Protein AF-0000000079262350 (afdb_homodimer)

Secondary structure (DSSP, 8-state):
----------B-----EEEEE-SSEEEEEEE-TT--GGGEEEEE-TTSEEEEEEEEPPPP--TT-EEEE-----EEEEEEEE--TTEEEEEEEEEEETTEEEEEEEEP-------------/----------B-----EEEEE-SSEEEEEEE-TT--GGGEEEEE-TTSEEEEEEEEPPPP--TT-EEEE-----EEEEEEEE--TTEEEEEEEEEEETTEEEEEEEEP-------------

Nearest PDB structures (foldseek):
  5ds2-assembly2_D  TM=9.579E-01  e=5.864E-13  Pisum sativum
  2byu-assembly1_B  TM=9.185E-01  e=1.947E-11  Triticum aestivum
  1gme-assembly1_B  TM=8.478E-01  e=6.170E-12  Triticum aestivum
  2h50-assembly1_P  TM=9.438E-01  e=6.857E-11  Saccharomyces cerevisiae
  1gme-assembly1_A  TM=7.921E-01  e=3.366E-11  Triticum aestivum

Radius of gyration: 25.06 Å; Cα contacts (8 Å, |Δi|>4): 481; chains: 2; bounding box: 38×107×73 Å

Sequence (242 aa):
MSSITAVAIHTFLSTRIDWKETPEAHVLKADLPGLKKEEVKVEVGDYRVLQISGERDVEKEDKNDKWHRVERSSGKFLRRFQLPENAKVDEIKAAMENGVLSVTVSKAEVKKADVKAIEINMSSITAVAIHTFLSTRIDWKETPEAHVLKADLPGLKKEEVKVEVGDYRVLQISGERDVEKEDKNDKWHRVERSSGKFLRRFQLPENAKVDEIKAAMENGVLSVTVSKAEVKKADVKAIEIN

pLDDT: mean 82.64, std 19.81, range [29.22, 98.38]

InterPro domains:
  IPR002068 Alpha crystallin/Hsp20 domain [PF00011] (18-121)
  IPR002068 Alpha crystallin/Hsp20 domain [PS01031] (8-121)
  IPR008978 HSP20-like chaperone [G3DSA:2.60.40.790] (5-121)
  IPR008978 HSP20-like chaperone [SSF49764] (6-120)
  IPR031107 Small heat shock protein [PTHR11527] (9-121)

Solvent-accessible surface area (backbone atoms only — not comparable to full-atom values): 13864 Å² total; per-residue (Å²): 135,83,78,73,71,73,71,72,71,44,56,21,61,84,66,27,40,26,30,38,32,47,91,60,27,39,39,35,41,32,52,39,48,65,46,54,66,89,47,49,46,77,46,72,51,97,80,42,33,39,35,42,34,38,62,41,77,63,82,76,84,47,89,74,45,46,74,80,39,82,51,61,73,31,28,40,45,76,48,76,45,79,53,60,88,50,47,31,84,88,45,65,46,74,47,71,51,36,8,24,38,38,37,37,28,32,43,50,76,73,70,68,71,72,74,71,72,74,72,80,123,135,84,78,73,70,73,69,73,71,45,58,21,60,83,67,26,42,27,31,37,32,46,93,60,26,40,40,34,40,31,52,39,50,66,46,51,66,91,46,49,46,77,47,71,51,96,77,42,33,39,36,43,33,38,61,40,77,62,82,74,84,47,89,72,45,46,74,79,39,83,53,59,72,31,28,41,46,77,47,78,42,79,53,59,86,49,47,31,83,89,46,66,47,74,49,71,52,35,8,24,38,38,38,37,28,32,42,51,76,74,71,68,73,74,74,71,74,72,72,78,124

Foldseek 3Di:
DPPPVPPVQLAQPDFDWDWDDDPWKIKIKTQAAPDDPVFWDWDADPQQKIKIKGFFDDPDDDPPDDDPDDDGGGGMYMDIDRDDPQWDRVDWDWDDDNRMIMIITTGHPPPPPPPPPPPPD/DPPPVPPVQLAQPDFDWDWDDDPWKIKIKTQAAPDDPVFWDWDADPQQKIKIKGFFDDPDDDPPDDDPDDDGGGGMYMDIDRDDPQWDRVDWDWDDDNRMIMIITTGHPPPPPPPPPPPPD

Organism: Prunus dulcis (NCBI:txid3755)

Structure (mmCIF, N/CA/C/O backbone):
data_AF-0000000079262350-model_v1
#
loop_
_entity.id
_entity.type
_entity.pdbx_description
1 polymer 'SHSP domain-containing protein'
#
loop_
_atom_site.group_PDB
_atom_site.id
_atom_site.type_symbol
_atom_site.label_atom_id
_atom_site.label_alt_id
_atom_site.label_comp_id
_atom_site.label_asym_id
_atom_site.label_entity_id
_atom_site.label_seq_id
_atom_site.pdbx_PDB_ins_code
_atom_site.Cartn_x
_atom_site.Cartn_y
_atom_site.Cartn_z
_atom_site.occupancy
_atom_site.B_iso_or_equiv
_atom_site.auth_seq_id
_atom_site.auth_comp_id
_atom_site.auth_asym_id
_atom_site.auth_atom_id
_atom_site.pdbx_PDB_model_num
ATOM 1 N N . MET A 1 1 ? -2.885 -18.625 37.094 1 29.58 1 MET A N 1
ATOM 2 C CA . MET A 1 1 ? -3.693 -17.578 36.5 1 29.58 1 MET A CA 1
ATOM 3 C C . MET A 1 1 ? -3.088 -17.109 35.188 1 29.58 1 MET A C 1
ATOM 5 O O . MET A 1 1 ? -2.076 -16.406 35.156 1 29.58 1 MET A O 1
ATOM 9 N N . SER A 1 2 ? -3.037 -17.859 34.031 1 34.5 2 SER A N 1
ATOM 10 C CA . SER A 1 2 ? -2.326 -17.875 32.781 1 34.5 2 SER A CA 1
ATOM 11 C C . SER A 1 2 ? -2.699 -16.672 31.906 1 34.5 2 SER A C 1
ATOM 13 O O . SER A 1 2 ? -3.873 -16.469 31.594 1 34.5 2 SER A O 1
ATOM 15 N N . SER A 1 3 ? -2.127 -15.398 32.219 1 32.59 3 SER A N 1
ATOM 16 C CA . SER A 1 3 ? -2.322 -14.125 31.547 1 32.59 3 SER A CA 1
ATOM 17 C C . SER A 1 3 ? -2.271 -14.305 30.031 1 32.59 3 SER A C 1
ATOM 19 O O . SER A 1 3 ? -1.233 -14.672 29.484 1 32.59 3 SER A O 1
ATOM 21 N N . ILE A 1 4 ? -3.281 -14.812 29.484 1 35.75 4 ILE A N 1
ATOM 22 C CA . ILE A 1 4 ? -3.57 -14.859 28.062 1 35.75 4 ILE A CA 1
ATOM 23 C C . ILE A 1 4 ? -3.275 -13.5 27.422 1 35.75 4 ILE A C 1
ATOM 25 O O . ILE A 1 4 ? -3.961 -12.516 27.703 1 35.75 4 ILE A O 1
ATOM 29 N N . THR A 1 5 ? -1.993 -13.086 27.484 1 34.03 5 THR A N 1
ATOM 30 C CA . THR A 1 5 ? -1.509 -11.898 26.797 1 34.03 5 THR A CA 1
ATOM 31 C C . THR A 1 5 ? -2.248 -11.695 25.469 1 34.03 5 THR A C 1
ATOM 33 O O . THR A 1 5 ? -2.293 -12.602 24.641 1 34.03 5 THR A O 1
ATOM 36 N N . ALA A 1 6 ? -3.297 -11.062 25.438 1 34.75 6 ALA A N 1
ATOM 37 C CA . ALA A 1 6 ? -4.102 -10.617 24.312 1 34.75 6 ALA A CA 1
ATOM 38 C C . ALA A 1 6 ? -3.215 -10.141 23.172 1 34.75 6 ALA A C 1
ATOM 40 O O . ALA A 1 6 ? -2.557 -9.102 23.281 1 34.75 6 ALA A O 1
ATOM 41 N N . VAL A 1 7 ? -2.389 -10.992 22.672 1 35.25 7 VAL A N 1
ATOM 42 C CA . VAL A 1 7 ? -1.694 -10.578 21.453 1 35.25 7 VAL A CA 1
ATOM 43 C C . VAL A 1 7 ? -2.666 -9.852 20.516 1 35.25 7 VAL A C 1
ATOM 45 O O . VAL A 1 7 ? -3.631 -10.445 20.031 1 35.25 7 VAL A O 1
ATOM 48 N N . ALA A 1 8 ? -3.131 -8.727 20.844 1 36.38 8 ALA A N 1
ATOM 49 C CA . ALA A 1 8 ? -3.902 -7.93 19.906 1 36.38 8 ALA A CA 1
ATOM 50 C C . ALA A 1 8 ? -3.324 -8.047 18.5 1 36.38 8 ALA A C 1
ATOM 52 O O . ALA A 1 8 ? -2.229 -7.547 18.219 1 36.38 8 ALA A O 1
ATOM 53 N N . ILE A 1 9 ? -3.318 -9.219 17.922 1 39.81 9 ILE A N 1
ATOM 54 C CA . ILE A 1 9 ? -3.021 -9.352 16.5 1 39.81 9 ILE A CA 1
ATOM 55 C C . ILE A 1 9 ? -3.676 -8.211 15.719 1 39.81 9 ILE A C 1
ATOM 57 O O . ILE A 1 9 ? -4.902 -8.148 15.609 1 39.81 9 ILE A O 1
ATOM 61 N N . HIS A 1 10 ? -3.342 -6.988 16.016 1 47.28 10 HIS A N 1
ATOM 62 C CA . HIS A 1 10 ? -3.834 -5.973 15.102 1 47.28 10 HIS A CA 1
ATOM 63 C C . HIS A 1 10 ? -3.586 -6.379 13.648 1 47.28 10 HIS A C 1
ATOM 65 O O . HIS A 1 10 ? -2.441 -6.605 13.25 1 47.28 10 HIS A O 1
ATOM 71 N N . THR A 1 11 ? -4.473 -7.199 13.148 1 52.66 11 THR A N 1
ATOM 72 C CA . THR A 1 11 ? -4.516 -7.742 11.797 1 52.66 11 THR A CA 1
ATOM 73 C C . THR A 1 11 ? -4.328 -6.633 10.766 1 52.66 11 THR A C 1
ATOM 75 O O . THR A 1 11 ? -5 -5.605 10.82 1 52.66 11 THR A O 1
ATOM 78 N N . PHE A 1 12 ? -3.111 -6.297 10.484 1 55.47 12 PHE A N 1
ATOM 79 C CA . PHE A 1 12 ? -2.924 -5.539 9.25 1 55.47 12 PHE A CA 1
ATOM 80 C C . PHE A 1 12 ? -4.027 -5.859 8.242 1 55.47 12 PHE A C 1
ATOM 82 O O . PHE A 1 12 ? -4.195 -7.012 7.844 1 55.47 12 PHE A O 1
ATOM 89 N N . LEU A 1 13 ? -5.047 -5.242 8.422 1 59.19 13 LEU A N 1
ATOM 90 C CA . LEU A 1 13 ? -6.047 -5.422 7.379 1 59.19 13 LEU A CA 1
ATOM 91 C C . LEU A 1 13 ? -5.41 -5.961 6.102 1 59.19 13 LEU A C 1
ATOM 93 O O . LEU A 1 13 ? -4.195 -5.855 5.918 1 59.19 13 LEU A O 1
ATOM 97 N N . SER A 1 14 ? -6.312 -6.477 5.102 1 67.12 14 SER A N 1
ATOM 98 C CA . SER A 1 14 ? -6.254 -7.387 3.961 1 67.12 14 SER A CA 1
ATOM 99 C C . SER A 1 14 ? -5.266 -6.891 2.91 1 67.12 14 SER A C 1
ATOM 101 O O . SER A 1 14 ? -5.535 -5.91 2.213 1 67.12 14 SER A O 1
ATOM 103 N N . THR A 1 15 ? -3.928 -7.266 3.201 1 88.38 15 THR A N 1
ATOM 104 C CA . THR A 1 15 ? -3.018 -7.121 2.072 1 88.38 15 THR A CA 1
ATOM 105 C C . THR A 1 15 ? -3.695 -7.547 0.773 1 88.38 15 THR A C 1
ATOM 107 O O . THR A 1 15 ? -4.289 -8.625 0.702 1 88.38 15 THR A O 1
ATOM 110 N N . ARG A 1 16 ? -3.764 -6.652 -0.048 1 91.44 16 ARG A N 1
ATOM 111 C CA . ARG A 1 16 ? -4.387 -6.945 -1.335 1 91.44 16 ARG A CA 1
ATOM 112 C C . ARG A 1 16 ? -3.402 -7.637 -2.273 1 91.44 16 ARG A C 1
ATOM 114 O O . ARG A 1 16 ? -2.283 -7.156 -2.471 1 91.44 16 ARG A O 1
ATOM 121 N N . ILE A 1 17 ? -3.836 -8.742 -2.842 1 95 17 ILE A N 1
ATOM 122 C CA . ILE A 1 17 ? -2.934 -9.531 -3.672 1 95 17 ILE A CA 1
ATOM 123 C C . ILE A 1 17 ? -3.617 -9.875 -4.992 1 95 17 ILE A C 1
ATOM 125 O O . ILE A 1 17 ? -4.777 -10.305 -5.004 1 95 17 ILE A O 1
ATOM 129 N N . ASP A 1 18 ? -2.951 -9.57 -6.043 1 95.12 18 ASP A N 1
ATOM 130 C CA . ASP A 1 18 ? -3.344 -10.102 -7.344 1 95.12 18 ASP A CA 1
ATOM 131 C C . ASP A 1 18 ? -2.607 -11.406 -7.652 1 95.12 18 ASP A C 1
ATOM 133 O O . ASP A 1 18 ? -1.439 -11.562 -7.289 1 95.12 18 ASP A O 1
ATOM 137 N N . TRP A 1 19 ? -3.281 -12.281 -8.32 1 97.06 19 TRP A N 1
ATOM 138 C CA . TRP A 1 19 ? -2.676 -13.523 -8.789 1 97.06 19 TRP A CA 1
ATOM 139 C C . TRP A 1 19 ? -3.055 -13.805 -10.242 1 97.06 19 TRP A C 1
ATOM 141 O O . TRP A 1 19 ? -4.203 -14.156 -10.531 1 97.06 19 TRP A O 1
ATOM 151 N N . LYS A 1 20 ? -2.076 -13.664 -11.039 1 95.81 20 LYS A N 1
ATOM 152 C CA . LYS A 1 20 ? -2.246 -13.906 -12.469 1 95.81 20 LYS A CA 1
ATOM 153 C C . LYS A 1 20 ? -1.448 -15.133 -12.914 1 95.81 20 LYS A C 1
ATOM 155 O O . LYS A 1 20 ? -0.317 -15.336 -12.469 1 95.81 20 LYS A O 1
ATOM 160 N N . GLU A 1 21 ? -2.078 -15.859 -13.797 1 96.12 21 GLU A N 1
ATOM 161 C CA . GLU A 1 21 ? -1.42 -17.016 -14.406 1 96.12 21 GLU A CA 1
ATOM 162 C C . GLU A 1 21 ? -1.147 -16.781 -15.891 1 96.12 21 GLU A C 1
ATOM 164 O O . GLU A 1 21 ? -2.074 -16.531 -16.656 1 96.12 21 GLU A O 1
ATOM 169 N N . THR A 1 22 ? 0.098 -16.766 -16.297 1 94.62 22 THR A N 1
ATOM 170 C CA . THR A 1 22 ? 0.52 -16.688 -17.703 1 94.62 22 THR A CA 1
ATOM 171 C C . THR A 1 22 ? 0.9 -18.062 -18.219 1 94.62 22 THR A C 1
ATOM 173 O O . THR A 1 22 ? 0.942 -19.031 -17.469 1 94.62 22 THR A O 1
ATOM 176 N N . PRO A 1 23 ? 1.122 -18.156 -19.469 1 92.81 23 PRO A N 1
ATOM 177 C CA . PRO A 1 23 ? 1.557 -19.453 -19.984 1 92.81 23 PRO A CA 1
ATOM 178 C C . PRO A 1 23 ? 2.85 -19.938 -19.328 1 92.81 23 PRO A C 1
ATOM 180 O O . PRO A 1 23 ? 3.057 -21.141 -19.203 1 92.81 23 PRO A O 1
ATOM 183 N N . GLU A 1 24 ? 3.633 -19.031 -18.781 1 94.5 24 GLU A N 1
ATOM 184 C CA . GLU A 1 24 ? 4.969 -19.391 -18.328 1 94.5 24 GLU A CA 1
ATOM 185 C C . GLU A 1 24 ? 5.031 -19.438 -16.797 1 94.5 24 GLU A C 1
ATOM 187 O O . GLU A 1 24 ? 5.922 -20.078 -16.234 1 94.5 24 GLU A O 1
ATOM 192 N N . ALA A 1 25 ? 4.07 -18.734 -16.172 1 97.38 25 ALA A N 1
ATOM 193 C CA . ALA A 1 25 ? 4.297 -18.594 -14.742 1 97.38 25 ALA A CA 1
ATOM 194 C C . ALA A 1 25 ? 3.018 -18.172 -14.016 1 97.38 25 ALA A C 1
ATOM 196 O O . ALA A 1 25 ? 2.061 -17.719 -14.648 1 97.38 25 ALA A O 1
ATOM 197 N N . HIS A 1 26 ? 2.982 -18.406 -12.742 1 97.38 26 HIS A N 1
ATOM 198 C CA . HIS A 1 26 ? 2.068 -17.75 -11.812 1 97.38 26 HIS A CA 1
ATOM 199 C C . HIS A 1 26 ? 2.709 -16.516 -11.188 1 97.38 26 HIS A C 1
ATOM 201 O O . HIS A 1 26 ? 3.824 -16.578 -10.672 1 97.38 26 HIS A O 1
ATOM 207 N N . VAL A 1 27 ? 2.018 -15.391 -11.242 1 97.56 27 VAL A N 1
ATOM 208 C CA . VAL A 1 27 ? 2.568 -14.141 -10.727 1 97.56 27 VAL A CA 1
ATOM 209 C C . VAL A 1 27 ? 1.631 -13.555 -9.672 1 97.56 27 VAL A C 1
ATOM 211 O O . VAL A 1 27 ? 0.461 -13.289 -9.953 1 97.56 27 VAL A O 1
ATOM 214 N N . LEU A 1 28 ? 2.131 -13.391 -8.492 1 97.69 28 LEU A N 1
ATOM 215 C CA . LEU A 1 28 ? 1.404 -12.734 -7.41 1 97.69 28 LEU A CA 1
ATOM 216 C C . LEU A 1 28 ? 2.02 -11.375 -7.094 1 97.69 28 LEU A C 1
ATOM 218 O O . LEU A 1 28 ? 3.238 -11.258 -6.941 1 97.69 28 LEU A O 1
ATOM 222 N N . LYS A 1 29 ? 1.2 -10.406 -7.055 1 96.75 29 LYS A N 1
ATOM 223 C CA . LYS A 1 29 ? 1.607 -9.062 -6.652 1 96.75 29 LYS A CA 1
ATOM 224 C C . LYS A 1 29 ? 0.854 -8.617 -5.406 1 96.75 29 LYS A C 1
ATOM 226 O O . LYS A 1 29 ? -0.379 -8.609 -5.387 1 96.75 29 LYS A O 1
ATOM 231 N N . ALA A 1 30 ? 1.558 -8.227 -4.406 1 95.94 30 ALA A N 1
ATOM 232 C CA . ALA A 1 30 ? 0.966 -7.836 -3.127 1 95.94 30 ALA A CA 1
ATOM 233 C C . ALA A 1 30 ? 1.304 -6.391 -2.781 1 95.94 30 ALA A C 1
ATOM 235 O O . ALA A 1 30 ? 2.459 -5.973 -2.891 1 95.94 30 ALA A O 1
ATOM 236 N N . ASP A 1 31 ? 0.326 -5.668 -2.418 1 94.62 31 ASP A N 1
ATOM 237 C CA . ASP A 1 31 ? 0.549 -4.32 -1.897 1 94.62 31 ASP A CA 1
ATOM 238 C C . ASP A 1 31 ? 1.013 -4.363 -0.443 1 94.62 31 ASP A C 1
ATOM 240 O O . ASP A 1 31 ? 0.245 -4.734 0.448 1 94.62 31 ASP A O 1
ATOM 244 N N . LEU A 1 32 ? 2.273 -3.906 -0.236 1 94.56 32 LEU A N 1
ATOM 245 C CA . LEU A 1 32 ? 2.875 -3.906 1.094 1 94.56 32 LEU A CA 1
ATOM 246 C C . LEU A 1 32 ? 3.592 -2.588 1.367 1 94.56 32 LEU A C 1
ATOM 248 O O . LEU A 1 32 ? 4.797 -2.572 1.625 1 94.56 32 LEU A O 1
ATOM 252 N N . PRO A 1 33 ? 2.848 -1.557 1.335 1 94.62 33 PRO A N 1
ATOM 253 C CA . PRO A 1 33 ? 3.506 -0.262 1.529 1 94.62 33 PRO A CA 1
ATOM 254 C C . PRO A 1 33 ? 4.191 -0.147 2.889 1 94.62 33 PRO A C 1
ATOM 256 O O . PRO A 1 33 ? 3.6 -0.492 3.914 1 94.62 33 PRO A O 1
ATOM 259 N N . GLY A 1 34 ? 5.363 0.329 2.896 1 93.94 34 GLY A N 1
ATOM 260 C CA . GLY A 1 34 ? 6.094 0.599 4.125 1 93.94 34 GLY A CA 1
ATOM 261 C C . GLY A 1 34 ? 7.027 -0.527 4.523 1 93.94 34 GLY A C 1
ATOM 262 O O . GLY A 1 34 ? 7.871 -0.358 5.406 1 93.94 34 GLY A O 1
ATOM 263 N N . LEU A 1 35 ? 6.895 -1.635 3.852 1 94.88 35 LEU A N 1
ATOM 264 C CA . LEU A 1 35 ? 7.73 -2.773 4.219 1 94.88 35 LEU A CA 1
ATOM 265 C C . LEU A 1 35 ? 8.945 -2.875 3.303 1 94.88 35 LEU A C 1
ATOM 267 O O . LEU A 1 35 ? 8.852 -2.59 2.107 1 94.88 35 LEU A O 1
ATOM 271 N N . LYS A 1 36 ? 9.969 -3.244 3.928 1 94.25 36 LYS A N 1
ATOM 272 C CA . LYS A 1 36 ? 11.164 -3.596 3.17 1 94.25 36 LYS A CA 1
ATOM 273 C C . LYS A 1 36 ? 11.211 -5.094 2.877 1 94.25 36 LYS A C 1
ATOM 275 O O . LYS A 1 36 ? 10.438 -5.867 3.447 1 94.25 36 LYS A O 1
ATOM 280 N N . LYS A 1 37 ? 12.125 -5.395 2.035 1 94.81 37 LYS A N 1
ATOM 281 C CA . LYS A 1 37 ? 12.266 -6.781 1.594 1 94.81 37 LYS A CA 1
ATOM 282 C C . LYS A 1 37 ? 12.5 -7.715 2.777 1 94.81 37 LYS A C 1
ATOM 284 O O . LYS A 1 37 ? 11.945 -8.812 2.83 1 94.81 37 LYS A O 1
ATOM 289 N N . GLU A 1 38 ? 13.336 -7.273 3.742 1 95.19 38 GLU A N 1
ATOM 290 C CA . GLU A 1 38 ? 13.727 -8.125 4.863 1 95.19 38 GLU A CA 1
ATOM 291 C C . GLU A 1 38 ? 12.578 -8.328 5.836 1 95.19 38 GLU A C 1
ATOM 293 O O . GLU A 1 38 ? 12.633 -9.203 6.703 1 95.1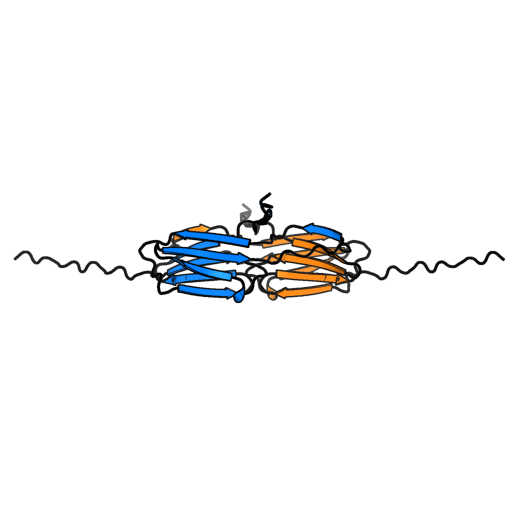9 38 GLU A O 1
ATOM 298 N N . GLU A 1 39 ? 11.547 -7.559 5.68 1 94.94 39 GLU A N 1
ATOM 299 C CA . GLU A 1 39 ? 10.43 -7.613 6.613 1 94.94 39 GLU A CA 1
ATOM 300 C C . GLU A 1 39 ? 9.297 -8.484 6.07 1 94.94 39 GLU A C 1
ATOM 302 O O . GLU A 1 39 ? 8.242 -8.594 6.691 1 94.94 39 GLU A O 1
ATOM 307 N N . VAL A 1 40 ? 9.492 -9.07 4.992 1 95.94 40 VAL A N 1
ATOM 308 C CA . VAL A 1 40 ? 8.492 -9.914 4.352 1 95.94 40 VAL A CA 1
ATOM 309 C C . VAL A 1 40 ? 9.023 -11.336 4.215 1 95.94 40 VAL A C 1
ATOM 311 O O . VAL A 1 40 ? 10.188 -11.539 3.854 1 95.94 40 VAL A O 1
ATOM 314 N N . LYS A 1 41 ? 8.219 -12.258 4.57 1 96.19 41 LYS A N 1
ATOM 315 C CA . LYS A 1 41 ? 8.578 -13.672 4.453 1 96.19 41 LYS A CA 1
ATOM 316 C C . LYS A 1 41 ? 7.711 -14.367 3.406 1 96.19 41 LYS A C 1
ATOM 318 O O . LYS A 1 41 ? 6.484 -14.258 3.434 1 96.19 41 LYS A O 1
ATOM 323 N N . VAL A 1 42 ? 8.367 -15.008 2.488 1 96.88 42 VAL A N 1
ATOM 324 C CA . VAL A 1 42 ? 7.703 -15.812 1.464 1 96.88 42 VAL A CA 1
ATOM 325 C C . VAL A 1 42 ? 8.148 -17.266 1.572 1 96.88 42 VAL A C 1
ATOM 327 O O . VAL A 1 42 ? 9.344 -17.562 1.472 1 96.88 42 VAL A O 1
ATOM 330 N N . GLU A 1 43 ? 7.188 -18.172 1.723 1 95.88 43 GLU A N 1
ATOM 331 C CA . GLU A 1 43 ? 7.523 -19.578 1.891 1 95.88 43 GLU A CA 1
ATOM 332 C C . GLU A 1 43 ? 6.562 -20.469 1.11 1 95.88 43 GLU A C 1
ATOM 334 O O . GLU A 1 43 ? 5.395 -20.125 0.926 1 95.88 43 GLU A O 1
ATOM 339 N N . VAL A 1 44 ? 7.129 -21.5 0.662 1 92.62 44 VAL A N 1
ATOM 340 C CA . VAL A 1 44 ? 6.285 -22.547 0.073 1 92.62 44 VAL A CA 1
ATOM 341 C C . VAL A 1 44 ? 6.441 -23.844 0.857 1 92.62 44 VAL A C 1
ATOM 343 O O . VAL A 1 44 ? 7.559 -24.312 1.078 1 92.62 44 VAL A O 1
ATOM 346 N N . GLY A 1 45 ? 5.332 -24.391 1.342 1 84.44 45 GLY A N 1
ATOM 347 C CA . GLY A 1 45 ? 5.375 -25.641 2.078 1 84.44 45 GLY A CA 1
ATOM 348 C C . GLY A 1 45 ? 5.18 -26.859 1.195 1 84.44 45 GLY A C 1
ATOM 349 O O . GLY A 1 45 ? 5.043 -26.734 -0.023 1 84.44 45 GLY A O 1
ATOM 350 N N . ASP A 1 46 ? 5.242 -28.062 1.815 1 82.19 46 ASP A N 1
ATOM 351 C CA . ASP A 1 46 ? 5.203 -29.359 1.158 1 82.19 46 ASP A CA 1
ATOM 352 C C . ASP A 1 46 ? 3.9 -29.547 0.384 1 82.19 46 ASP A C 1
ATOM 354 O O . ASP A 1 46 ? 3.873 -30.219 -0.646 1 82.19 46 ASP A O 1
ATOM 358 N N . TYR A 1 47 ? 2.898 -28.859 0.625 1 88.5 47 TYR A N 1
ATOM 359 C CA . TYR A 1 47 ? 1.623 -29.062 -0.05 1 88.5 47 TYR A CA 1
ATOM 360 C C . TYR A 1 47 ? 1.314 -27.922 -1.002 1 88.5 47 TYR A C 1
ATOM 362 O O . TYR A 1 47 ? 0.15 -27.562 -1.206 1 88.5 47 TYR A O 1
ATOM 370 N N . ARG A 1 48 ? 2.326 -27.312 -1.616 1 93.5 48 ARG A N 1
ATOM 371 C CA . ARG A 1 48 ? 2.229 -26.281 -2.656 1 93.5 48 ARG A CA 1
ATOM 372 C C . ARG A 1 48 ? 1.428 -25.078 -2.172 1 93.5 48 ARG A C 1
ATOM 374 O O . ARG A 1 48 ? 0.611 -24.531 -2.914 1 93.5 48 ARG A O 1
ATOM 381 N N . VAL A 1 49 ? 1.581 -24.891 -0.877 1 96 49 VAL A N 1
ATOM 382 C CA . VAL A 1 49 ? 0.934 -23.703 -0.339 1 96 49 VAL A CA 1
ATOM 383 C C . VAL A 1 49 ? 1.949 -22.562 -0.235 1 96 49 VAL A C 1
ATOM 385 O O . VAL A 1 49 ? 2.953 -22.688 0.471 1 96 49 VAL A O 1
ATOM 388 N N . LEU A 1 50 ? 1.72 -21.562 -1.011 1 96.44 50 LEU A N 1
ATOM 389 C CA . LEU A 1 50 ? 2.537 -20.359 -0.92 1 96.44 50 LEU A CA 1
ATOM 390 C C . LEU A 1 50 ? 2.055 -19.453 0.211 1 96.44 50 LEU A C 1
ATOM 392 O O . LEU A 1 50 ? 0.868 -19.125 0.289 1 96.44 50 LEU A O 1
ATOM 396 N N . GLN A 1 51 ? 2.947 -19.125 1.08 1 95.75 51 GLN A N 1
ATOM 397 C CA . GLN A 1 51 ? 2.602 -18.281 2.217 1 95.75 51 GLN A CA 1
ATOM 398 C C . GLN A 1 51 ? 3.385 -16.969 2.188 1 95.75 51 GLN A C 1
ATOM 400 O O . GLN A 1 51 ? 4.605 -16.969 2.008 1 95.75 51 GLN A O 1
ATOM 405 N N . ILE A 1 52 ? 2.658 -15.898 2.305 1 95.44 52 ILE A N 1
ATOM 406 C CA . ILE A 1 52 ? 3.262 -14.57 2.4 1 95.44 52 ILE A CA 1
ATOM 407 C C . ILE A 1 52 ? 2.91 -13.938 3.746 1 95.44 52 ILE A C 1
ATOM 409 O O . ILE A 1 52 ? 1.737 -13.875 4.121 1 95.44 52 ILE A O 1
ATOM 413 N N . SER A 1 53 ? 3.932 -13.508 4.441 1 94.81 53 SER A N 1
ATOM 414 C CA . SER A 1 53 ? 3.67 -12.922 5.754 1 94.81 53 SER A CA 1
ATOM 415 C C . SER A 1 53 ? 4.672 -11.82 6.078 1 94.81 53 SER A C 1
ATOM 417 O O . SER A 1 53 ? 5.73 -11.734 5.457 1 94.81 53 SER A O 1
ATOM 419 N N . GLY A 1 54 ? 4.312 -11.016 7.035 1 93.88 54 GLY A N 1
ATOM 420 C CA . GLY A 1 54 ? 5.141 -9.914 7.508 1 93.88 54 GLY A CA 1
ATOM 421 C C . GLY A 1 54 ? 4.465 -9.07 8.57 1 93.88 54 GLY A C 1
ATOM 422 O O . GLY A 1 54 ? 3.385 -9.414 9.055 1 93.88 54 GLY A O 1
ATOM 423 N N . GLU A 1 55 ? 5.215 -8.07 8.93 1 91.19 55 GLU A N 1
ATOM 424 C CA . GLU A 1 55 ? 4.684 -7.195 9.977 1 91.19 55 GLU A CA 1
ATOM 425 C C . GLU A 1 55 ? 5.055 -5.738 9.711 1 91.19 55 GLU A C 1
ATOM 427 O O . GLU A 1 55 ? 6.23 -5.414 9.531 1 91.19 55 GLU A O 1
ATOM 432 N N . ARG A 1 56 ? 4.023 -4.949 9.656 1 87.88 56 ARG A N 1
ATOM 433 C CA . ARG A 1 56 ? 4.254 -3.512 9.555 1 87.88 56 ARG A CA 1
ATOM 434 C C . ARG A 1 56 ? 4.203 -2.848 10.922 1 87.88 56 ARG A C 1
ATOM 436 O O . ARG A 1 56 ? 3.312 -3.135 11.727 1 87.88 56 ARG A O 1
ATOM 443 N N . ASP A 1 57 ? 5.082 -1.973 11.055 1 81.38 57 ASP A N 1
ATOM 444 C CA . ASP A 1 57 ? 5.172 -1.306 12.344 1 81.38 57 ASP A CA 1
ATOM 445 C C . ASP A 1 57 ? 3.947 -0.43 12.602 1 81.38 57 ASP A C 1
ATOM 447 O O . ASP A 1 57 ? 3.424 0.198 11.68 1 81.38 57 ASP A O 1
ATOM 451 N N . VAL A 1 58 ? 3.533 -0.6 13.828 1 73.75 58 VAL A N 1
ATOM 452 C CA . VAL A 1 58 ? 2.436 0.257 14.266 1 73.75 58 VAL A CA 1
ATOM 453 C C . VAL A 1 58 ? 2.984 1.604 14.734 1 73.75 58 VAL A C 1
ATOM 455 O O . VAL A 1 58 ? 3.965 1.658 15.477 1 73.75 58 VAL A O 1
ATOM 458 N N . GLU A 1 59 ? 2.49 2.625 14.094 1 72.69 59 GLU A N 1
ATOM 459 C CA . GLU A 1 59 ? 2.932 3.932 14.578 1 72.69 59 GLU A CA 1
ATOM 460 C C . GLU A 1 59 ? 2.648 4.098 16.062 1 72.69 59 GLU A C 1
ATOM 462 O O . GLU A 1 59 ? 1.554 3.779 16.531 1 72.69 59 GLU A O 1
ATOM 467 N N . LYS A 1 60 ? 3.797 4.395 16.828 1 71.62 60 LYS A N 1
ATOM 468 C CA . LYS A 1 60 ? 3.656 4.586 18.266 1 71.62 60 LYS A CA 1
ATOM 469 C C . LYS A 1 60 ? 2.941 5.898 18.578 1 71.62 60 LYS A C 1
ATOM 471 O O . LYS A 1 60 ? 3.221 6.926 17.953 1 71.62 60 LYS A O 1
ATOM 476 N N . GLU A 1 61 ? 1.922 5.672 19.281 1 68.75 61 GLU A N 1
ATOM 477 C CA . GLU A 1 61 ? 1.223 6.875 19.719 1 68.75 61 GLU A CA 1
ATOM 478 C C . GLU A 1 61 ? 2.049 7.652 20.734 1 68.75 61 GLU A C 1
ATOM 480 O O . GLU A 1 61 ? 2.576 7.07 21.688 1 68.75 61 GLU A O 1
ATOM 485 N N . ASP A 1 62 ? 2.521 8.781 20.266 1 74.38 62 ASP A N 1
ATOM 486 C CA . ASP A 1 62 ? 3.088 9.719 21.234 1 74.38 62 ASP A CA 1
ATOM 487 C C . ASP A 1 62 ? 1.999 10.586 21.844 1 74.38 62 ASP A C 1
ATOM 489 O O . ASP A 1 62 ? 1.141 11.117 21.141 1 74.38 62 ASP A O 1
ATOM 493 N N . LYS A 1 63 ? 2.004 10.562 23.094 1 77.19 63 LYS A N 1
ATOM 494 C CA . LYS A 1 63 ? 0.989 11.289 23.844 1 77.19 63 LYS A CA 1
ATOM 495 C C . LYS A 1 63 ? 0.887 12.734 23.375 1 77.19 63 LYS A C 1
ATOM 497 O O . LYS A 1 63 ? -0.178 13.352 23.453 1 77.19 63 LYS A O 1
ATOM 502 N N . ASN A 1 64 ? 1.948 13.188 22.828 1 81.56 64 ASN A N 1
ATOM 503 C CA . ASN A 1 64 ? 1.952 14.586 22.406 1 81.56 64 ASN A CA 1
ATOM 504 C C . ASN A 1 64 ? 1.447 14.75 20.969 1 81.56 64 ASN A C 1
ATOM 506 O O . ASN A 1 64 ? 1.298 15.867 20.484 1 81.56 64 ASN A O 1
ATOM 510 N N . ASP A 1 65 ? 1.15 13.664 20.438 1 88 65 ASP A N 1
ATOM 511 C CA . ASP A 1 65 ? 0.702 13.742 19.047 1 88 65 ASP A CA 1
ATOM 512 C C . ASP A 1 65 ? -0.822 13.781 18.969 1 88 65 ASP A C 1
ATOM 514 O O . ASP A 1 65 ? -1.509 13.109 19.734 1 88 65 ASP A O 1
ATOM 518 N N . LYS A 1 66 ? -1.286 14.719 18.219 1 92.94 66 LYS A N 1
ATOM 519 C CA . LYS A 1 66 ? -2.711 14.75 17.906 1 92.94 66 LYS A CA 1
ATOM 520 C C . LYS A 1 66 ? -2.996 14.062 16.578 1 92.94 66 LYS A C 1
ATOM 522 O O . LYS A 1 66 ? -2.473 14.477 15.531 1 92.94 66 LYS A O 1
ATOM 527 N N . TRP A 1 67 ? -3.893 13.047 16.594 1 93.38 67 TRP A N 1
ATOM 528 C CA . TRP A 1 67 ? -4.215 12.312 15.383 1 93.38 67 TRP A CA 1
ATOM 529 C C . TRP A 1 67 ? -5.5 12.836 14.75 1 93.38 67 TRP A C 1
ATOM 531 O O . TRP A 1 67 ? -6.578 12.711 15.336 1 93.38 67 TRP A O 1
ATOM 541 N N . HIS A 1 68 ? -5.301 13.43 13.594 1 95 68 HIS A N 1
ATOM 542 C CA . HIS A 1 68 ? -6.461 13.938 12.875 1 95 68 HIS A CA 1
ATOM 543 C C . HIS A 1 68 ? -7.129 12.836 12.055 1 95 68 HIS A C 1
ATOM 545 O O . HIS A 1 68 ? -8.352 12.836 11.891 1 95 68 HIS A O 1
ATOM 551 N N . ARG A 1 69 ? -6.316 11.867 11.477 1 93.69 69 ARG A N 1
ATOM 552 C CA . ARG A 1 69 ? -6.793 10.75 10.672 1 93.69 69 ARG A CA 1
ATOM 553 C C . ARG A 1 69 ? -5.906 9.523 10.852 1 93.69 69 ARG A C 1
ATOM 555 O O . ARG A 1 69 ? -4.684 9.641 10.953 1 93.69 69 ARG A O 1
ATOM 562 N N . VAL A 1 70 ? -6.535 8.398 10.945 1 91.81 70 VAL A N 1
ATOM 563 C CA . VAL A 1 70 ? -5.836 7.117 11 1 91.81 70 VAL A CA 1
ATOM 564 C C . VAL A 1 70 ? -6.512 6.121 10.062 1 91.81 70 VAL A C 1
ATOM 566 O O . VAL A 1 70 ? -7.535 5.527 10.406 1 91.81 70 VAL A O 1
ATOM 569 N N . GLU A 1 71 ? -5.914 6.016 8.898 1 91.25 71 GLU A N 1
ATOM 570 C CA . GLU A 1 71 ? -6.543 5.148 7.91 1 91.25 71 GLU A CA 1
ATOM 571 C C . GLU A 1 71 ? -5.648 3.959 7.57 1 91.25 71 GLU A C 1
ATOM 573 O O . GLU A 1 71 ? -6.121 2.941 7.062 1 91.25 71 GLU A O 1
ATOM 578 N N . ARG A 1 72 ? -4.34 4.113 7.75 1 90.94 72 ARG A N 1
ATOM 579 C CA . ARG A 1 72 ? -3.396 3.086 7.324 1 90.94 72 ARG A CA 1
ATOM 580 C C . ARG A 1 72 ? -3.404 1.903 8.281 1 90.94 72 ARG A C 1
ATOM 582 O O . ARG A 1 72 ? -3.561 2.08 9.492 1 90.94 72 ARG A O 1
ATOM 589 N N . SER A 1 73 ? -3.242 0.807 7.672 1 84.5 73 SER A N 1
ATOM 590 C CA . SER A 1 73 ? -3.238 -0.407 8.484 1 84.5 73 SER A CA 1
ATOM 591 C C . SER A 1 73 ? -1.831 -0.742 8.969 1 84.5 73 SER A C 1
ATOM 593 O O . SER A 1 73 ? -0.844 -0.39 8.32 1 84.5 73 SER A O 1
ATOM 595 N N . SER A 1 74 ? -1.842 -1.273 10.148 1 85.94 74 SER A N 1
ATOM 596 C CA . SER A 1 74 ? -0.585 -1.767 10.703 1 85.94 74 SER A CA 1
ATOM 597 C C . SER A 1 74 ? -0.772 -3.125 11.375 1 85.94 74 SER A C 1
ATOM 599 O O . SER A 1 74 ? -1.902 -3.572 11.57 1 85.94 74 SER A O 1
ATOM 601 N N . GLY A 1 75 ? 0.434 -3.814 11.609 1 88.31 75 GLY A N 1
ATOM 602 C CA . GLY A 1 75 ? 0.4 -5.117 12.258 1 88.31 75 GLY A CA 1
ATOM 603 C C . GLY A 1 75 ? 0.868 -6.242 11.359 1 88.31 75 GLY A C 1
ATOM 604 O O . GLY A 1 75 ? 1.573 -6.008 10.375 1 88.31 75 GLY A O 1
ATOM 605 N N . LYS A 1 76 ? 0.489 -7.406 11.781 1 90.75 76 LYS A N 1
ATOM 606 C CA . LYS A 1 76 ? 0.929 -8.609 11.086 1 90.75 76 LYS A CA 1
ATOM 607 C C . LYS A 1 76 ? -0.094 -9.039 10.039 1 90.75 76 LYS A C 1
ATOM 609 O O . LYS A 1 76 ? -1.287 -8.766 10.172 1 90.75 76 LYS A O 1
ATOM 614 N N . PHE A 1 77 ? 0.355 -9.633 9.039 1 90.38 77 PHE A N 1
ATOM 615 C CA . PHE A 1 77 ? -0.518 -10.25 8.055 1 90.38 77 PHE A CA 1
ATOM 616 C C . PHE A 1 77 ? 0.022 -11.617 7.633 1 90.38 77 PHE A C 1
ATOM 618 O O . PHE A 1 77 ? 1.22 -11.875 7.758 1 90.38 77 PHE A O 1
ATOM 625 N N . LEU A 1 78 ? -0.815 -12.391 7.176 1 93.44 78 LEU A N 1
ATOM 626 C CA . LEU A 1 78 ? -0.508 -13.711 6.645 1 93.44 78 LEU A CA 1
ATOM 627 C C . LEU A 1 78 ? -1.521 -14.117 5.582 1 93.44 78 LEU A C 1
ATOM 629 O O . LEU A 1 78 ? -2.721 -14.188 5.855 1 93.44 78 LEU A O 1
ATOM 633 N N . ARG A 1 79 ? -1.028 -14.312 4.387 1 94.31 79 ARG A N 1
ATOM 634 C CA . ARG A 1 79 ? -1.855 -14.781 3.279 1 94.31 79 ARG A CA 1
ATOM 635 C C . ARG A 1 79 ? -1.339 -16.109 2.732 1 94.31 79 ARG A C 1
ATOM 637 O O . ARG A 1 79 ? -0.128 -16.312 2.615 1 94.31 79 ARG A O 1
ATOM 644 N N . ARG A 1 80 ? -2.297 -17 2.365 1 94.25 80 ARG A N 1
ATOM 645 C CA . ARG A 1 80 ? -1.925 -18.297 1.818 1 94.25 80 ARG A CA 1
ATOM 646 C C . ARG A 1 80 ? -2.635 -18.562 0.495 1 94.25 80 ARG A C 1
ATOM 648 O O . ARG A 1 80 ? -3.812 -18.234 0.341 1 94.25 80 ARG A O 1
ATOM 655 N N . PHE A 1 81 ? -1.949 -19.203 -0.376 1 95.88 81 PHE A N 1
ATOM 656 C CA . PHE A 1 81 ? -2.465 -19.531 -1.7 1 95.88 81 PHE A CA 1
ATOM 657 C C . PHE A 1 81 ? -2.121 -20.969 -2.076 1 95.88 81 PHE A C 1
ATOM 659 O O . PHE A 1 81 ? -0.952 -21.359 -2.055 1 95.88 81 PHE A O 1
ATOM 666 N N . GLN A 1 82 ? -3.092 -21.703 -2.414 1 97.06 82 GLN A N 1
ATOM 667 C CA . GLN A 1 82 ? -2.85 -23.031 -2.934 1 97.06 82 GLN A CA 1
ATOM 668 C C . GLN A 1 82 ? -2.42 -23 -4.395 1 97.06 82 GLN A C 1
ATOM 670 O O . GLN A 1 82 ? -3.223 -22.672 -5.273 1 97.06 82 GLN A O 1
ATOM 675 N N . LEU A 1 83 ? -1.216 -23.391 -4.652 1 96.56 83 LEU A N 1
ATOM 676 C CA . LEU A 1 83 ? -0.724 -23.375 -6.023 1 96.56 83 LEU A CA 1
ATOM 677 C C . LEU A 1 83 ? -1.18 -24.609 -6.781 1 96.56 83 LEU A C 1
ATOM 679 O O . LEU A 1 83 ? -1.222 -25.703 -6.219 1 96.56 83 LEU A O 1
ATOM 683 N N . PRO A 1 84 ? -1.416 -24.406 -7.996 1 94.75 84 PRO A N 1
ATOM 684 C CA . PRO A 1 84 ? -1.809 -25.562 -8.781 1 94.75 84 PRO A CA 1
ATOM 685 C C . PRO A 1 84 ? -0.645 -26.516 -9.047 1 94.75 84 PRO A C 1
ATOM 687 O O . PRO A 1 84 ? 0.503 -26.203 -8.727 1 94.75 84 PRO A O 1
ATOM 690 N N . GLU A 1 85 ? -0.973 -27.656 -9.695 1 92.44 85 GLU A N 1
ATOM 691 C CA . GLU A 1 85 ? 0.012 -28.719 -9.922 1 92.44 85 GLU A CA 1
ATOM 692 C C . GLU A 1 85 ? 1.059 -28.281 -10.945 1 92.44 85 GLU A C 1
ATOM 694 O O . GLU A 1 85 ? 2.203 -28.734 -10.898 1 92.44 85 GLU A O 1
ATOM 699 N N . ASN A 1 86 ? 0.713 -27.453 -11.773 1 93.69 86 ASN A N 1
ATOM 700 C CA . ASN A 1 86 ? 1.621 -27.062 -12.844 1 93.69 86 ASN A CA 1
ATOM 701 C C . ASN A 1 86 ? 2.625 -26.016 -12.383 1 93.69 86 ASN A C 1
ATOM 703 O O . ASN A 1 86 ? 3.463 -25.547 -13.164 1 93.69 86 ASN A O 1
ATOM 707 N N . ALA A 1 87 ? 2.566 -25.594 -11.125 1 95.44 87 ALA A N 1
ATOM 708 C CA . ALA A 1 87 ? 3.531 -24.641 -10.586 1 95.44 87 ALA A CA 1
ATOM 709 C C . ALA A 1 87 ? 4.82 -25.344 -10.164 1 95.44 87 ALA A C 1
ATOM 711 O O . ALA A 1 87 ? 4.781 -26.359 -9.461 1 95.44 87 ALA A O 1
ATOM 712 N N . LYS A 1 88 ? 5.926 -24.891 -10.602 1 93.94 88 LYS A N 1
ATOM 713 C CA . LYS A 1 88 ? 7.227 -25.391 -10.172 1 93.94 88 LYS A CA 1
ATOM 714 C C . LYS A 1 88 ? 7.684 -24.719 -8.883 1 93.94 88 LYS A C 1
ATOM 716 O O . LYS A 1 88 ? 8.391 -23.719 -8.922 1 93.94 88 LYS A O 1
ATOM 721 N N . VAL A 1 89 ? 7.453 -25.312 -7.766 1 91.81 89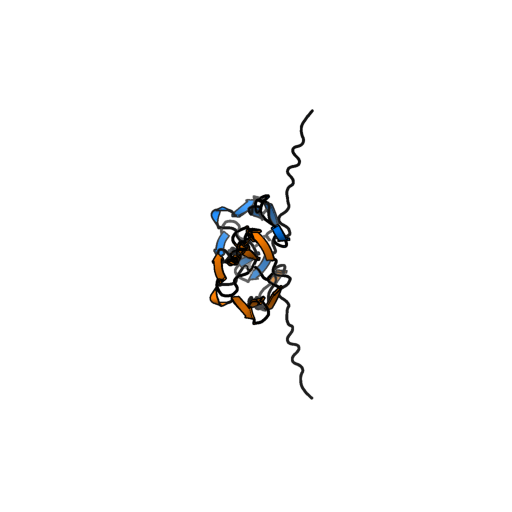 VAL A N 1
ATOM 722 C CA . VAL A 1 89 ? 7.613 -24.688 -6.457 1 91.81 89 VAL A CA 1
ATOM 723 C C . VAL A 1 89 ? 9.094 -24.516 -6.145 1 91.81 89 VAL A C 1
ATOM 725 O O . VAL A 1 89 ? 9.461 -23.75 -5.242 1 91.81 89 VAL A O 1
ATOM 728 N N . ASP A 1 90 ? 9.945 -25.156 -6.898 1 91.69 90 ASP A N 1
ATOM 729 C CA . ASP A 1 90 ? 11.383 -25.031 -6.699 1 91.69 90 ASP A CA 1
ATOM 730 C C . ASP A 1 90 ? 11.938 -23.844 -7.473 1 91.69 90 ASP A C 1
ATOM 732 O O . ASP A 1 90 ? 13.102 -23.469 -7.293 1 91.69 90 ASP A O 1
ATOM 736 N N . GLU A 1 91 ? 11.133 -23.266 -8.281 1 94.06 91 GLU A N 1
ATOM 737 C CA . GLU A 1 91 ? 11.539 -22.125 -9.086 1 94.06 91 GLU A CA 1
ATOM 738 C C . GLU A 1 91 ? 10.688 -20.891 -8.766 1 94.06 91 GLU A C 1
ATOM 740 O O . GLU A 1 91 ? 9.812 -20.516 -9.555 1 94.06 91 GLU A O 1
ATOM 745 N N . ILE A 1 92 ? 10.977 -20.312 -7.699 1 95.69 92 ILE A N 1
ATOM 746 C CA . ILE A 1 92 ? 10.227 -19.156 -7.219 1 95.69 92 ILE A CA 1
ATOM 747 C C . ILE A 1 92 ? 11.156 -17.953 -7.105 1 95.69 92 ILE A C 1
ATOM 749 O O . ILE A 1 92 ? 12.273 -18.062 -6.609 1 95.69 92 ILE A O 1
ATOM 753 N N . LYS A 1 93 ? 10.727 -16.859 -7.645 1 97.06 93 LYS A N 1
ATOM 754 C CA . LYS A 1 93 ? 11.438 -15.594 -7.523 1 97.06 93 LYS A CA 1
ATOM 755 C C . LYS A 1 93 ? 10.562 -14.531 -6.879 1 97.06 93 LYS A C 1
ATOM 757 O O . LYS A 1 93 ? 9.367 -14.445 -7.164 1 97.06 93 LYS A O 1
ATOM 762 N N . ALA A 1 94 ? 11.18 -13.789 -6.023 1 97.62 94 ALA A N 1
ATOM 763 C CA . ALA A 1 94 ? 10.445 -12.711 -5.367 1 97.62 94 ALA A CA 1
ATOM 764 C C . ALA A 1 94 ? 11.227 -11.406 -5.414 1 97.62 94 ALA A C 1
ATOM 766 O O . ALA A 1 94 ? 12.453 -11.406 -5.309 1 97.62 94 ALA A O 1
ATOM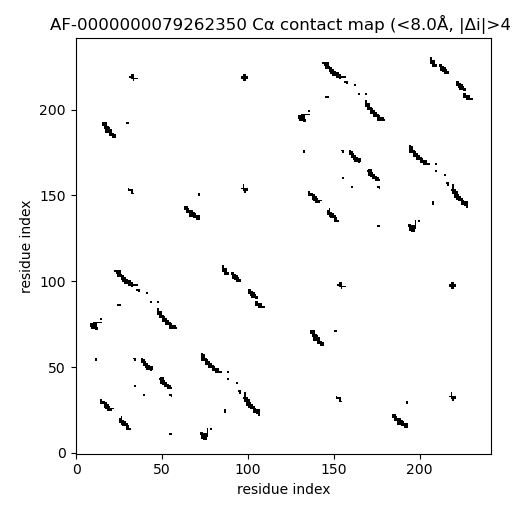 767 N N . ALA A 1 95 ? 10.547 -10.312 -5.633 1 97.81 95 ALA A N 1
ATOM 768 C CA . ALA A 1 95 ? 11.148 -8.984 -5.656 1 97.81 95 ALA A CA 1
ATOM 769 C C . ALA A 1 95 ? 10.25 -7.965 -4.965 1 97.81 95 ALA A C 1
ATOM 771 O O . ALA A 1 95 ? 9.023 -8.086 -4.996 1 97.81 95 ALA A O 1
ATOM 772 N N . MET A 1 96 ? 10.883 -6.988 -4.332 1 96.88 96 MET A N 1
ATOM 773 C CA . MET A 1 96 ? 10.18 -5.883 -3.689 1 96.88 96 MET A CA 1
ATOM 774 C C . MET A 1 96 ? 10.523 -4.559 -4.363 1 96.88 96 MET A C 1
ATOM 776 O O . MET A 1 96 ? 11.703 -4.219 -4.516 1 96.88 96 MET A O 1
ATOM 780 N N . GLU A 1 97 ? 9.477 -3.857 -4.848 1 96.12 97 GLU A N 1
ATOM 781 C CA . GLU A 1 97 ? 9.688 -2.551 -5.465 1 96.12 97 GLU A CA 1
ATOM 782 C C . GLU A 1 97 ? 8.547 -1.593 -5.133 1 96.12 97 GLU A C 1
ATOM 784 O O . GLU A 1 97 ? 7.375 -1.91 -5.352 1 96.12 97 GLU A O 1
ATOM 789 N N . ASN A 1 98 ? 8.898 -0.457 -4.535 1 95.44 98 ASN A N 1
ATOM 790 C CA . ASN A 1 98 ? 7.926 0.595 -4.266 1 95.44 98 ASN A CA 1
ATOM 791 C C . ASN A 1 98 ? 6.738 0.068 -3.467 1 95.44 98 ASN A C 1
ATOM 793 O O . ASN A 1 98 ? 5.586 0.375 -3.781 1 95.44 98 ASN A O 1
ATOM 797 N N . GLY A 1 99 ? 7.055 -0.753 -2.572 1 95.44 99 GLY A N 1
ATOM 798 C CA . GLY A 1 99 ? 6.039 -1.235 -1.65 1 95.44 99 GLY A CA 1
ATOM 799 C C . GLY A 1 99 ? 5.172 -2.334 -2.236 1 95.44 99 GLY A C 1
ATOM 800 O O . GLY A 1 99 ? 4.098 -2.633 -1.712 1 95.44 99 GLY A O 1
ATOM 801 N N . VAL A 1 100 ? 5.629 -2.908 -3.373 1 96.19 100 VAL A N 1
ATOM 802 C CA . VAL A 1 100 ? 4.906 -4.023 -3.979 1 96.19 100 VAL A CA 1
ATOM 803 C C . VAL A 1 100 ? 5.809 -5.254 -4.031 1 96.19 100 VAL A C 1
ATOM 805 O O . VAL A 1 100 ? 6.938 -5.184 -4.523 1 96.19 100 VAL A O 1
ATOM 808 N N . LEU A 1 101 ? 5.305 -6.344 -3.521 1 97.56 101 LEU A N 1
ATOM 809 C CA . LEU A 1 101 ? 5.98 -7.633 -3.643 1 97.56 101 LEU A CA 1
ATOM 810 C C . LEU A 1 101 ? 5.508 -8.383 -4.883 1 97.56 101 LEU A C 1
ATOM 812 O O . LEU A 1 101 ? 4.305 -8.516 -5.113 1 97.56 101 LEU A O 1
ATOM 816 N N . SER A 1 102 ? 6.43 -8.805 -5.641 1 98.19 102 SER A N 1
ATOM 817 C CA . SER A 1 102 ? 6.121 -9.664 -6.777 1 98.19 102 SER A CA 1
ATOM 818 C C . SER A 1 102 ? 6.707 -11.062 -6.586 1 98.19 102 SER A C 1
ATOM 820 O O . SER A 1 102 ? 7.918 -11.211 -6.41 1 98.19 102 SER A O 1
ATOM 822 N N . VAL A 1 103 ? 5.875 -12.023 -6.613 1 98.38 103 VAL A N 1
ATOM 823 C CA . VAL A 1 103 ? 6.305 -13.414 -6.527 1 98.38 103 VAL A CA 1
ATOM 824 C C . VAL A 1 103 ? 5.977 -14.141 -7.832 1 98.38 103 VAL A C 1
ATOM 826 O O . VAL A 1 103 ? 4.828 -14.141 -8.281 1 98.38 103 VAL A O 1
ATOM 829 N N . THR A 1 104 ? 6.98 -14.734 -8.383 1 98.38 104 THR A N 1
ATOM 830 C CA . THR A 1 104 ? 6.805 -15.453 -9.641 1 98.38 104 THR A CA 1
ATOM 831 C C . THR A 1 104 ? 7.152 -16.938 -9.469 1 98.38 104 THR A C 1
ATOM 833 O O . THR A 1 104 ? 8.242 -17.266 -8.992 1 98.38 104 THR A O 1
ATOM 836 N N . VAL A 1 105 ? 6.215 -17.766 -9.852 1 97.94 105 VAL A N 1
ATOM 837 C CA . VAL A 1 105 ? 6.414 -19.203 -9.828 1 97.94 105 VAL A CA 1
ATOM 838 C C . VAL A 1 105 ? 6.324 -19.766 -11.242 1 97.94 105 VAL A C 1
ATOM 840 O O . VAL A 1 105 ? 5.273 -19.688 -11.883 1 97.94 105 VAL A O 1
ATOM 843 N N . SER A 1 106 ? 7.359 -20.375 -11.664 1 97.31 106 SER A N 1
ATOM 844 C CA . SER A 1 106 ? 7.379 -20.922 -13.016 1 97.31 106 SER A CA 1
ATOM 845 C C . SER A 1 106 ? 6.41 -22.094 -13.164 1 97.31 106 SER A C 1
ATOM 847 O O . SER A 1 106 ? 6.055 -22.734 -12.172 1 97.31 106 SER A O 1
ATOM 849 N N . LYS A 1 107 ? 5.938 -22.281 -14.367 1 95.19 107 LYS A N 1
ATOM 850 C CA . LYS A 1 107 ? 5.062 -23.422 -14.633 1 95.19 107 LYS A CA 1
ATOM 851 C C . LYS A 1 107 ? 5.855 -24.625 -15.133 1 95.19 107 LYS A C 1
ATOM 853 O O . LYS A 1 107 ? 6.855 -24.453 -15.836 1 95.19 107 LYS A O 1
ATOM 858 N N . ALA A 1 108 ? 5.309 -25.766 -14.789 1 86.88 108 ALA A N 1
ATOM 859 C CA . ALA A 1 108 ? 5.918 -27.016 -15.273 1 86.88 108 ALA A CA 1
ATOM 860 C C . ALA A 1 108 ? 5.562 -27.25 -16.734 1 86.88 108 ALA A C 1
ATOM 862 O O . ALA A 1 108 ? 4.477 -26.891 -17.188 1 86.88 108 ALA A O 1
ATOM 863 N N . GLU A 1 109 ? 6.559 -27.516 -17.594 1 73.06 109 GLU A N 1
ATOM 864 C CA . GLU A 1 109 ? 6.332 -27.859 -18.984 1 73.06 109 GLU A CA 1
ATOM 865 C C . GLU A 1 109 ? 5.375 -29.047 -19.109 1 73.06 109 GLU A C 1
ATOM 867 O O . GLU A 1 109 ? 5.383 -29.953 -18.281 1 73.06 109 GLU A O 1
ATOM 872 N N . VAL A 1 110 ? 4.238 -28.688 -19.578 1 58.97 110 VAL A N 1
ATOM 873 C CA . VAL A 1 110 ? 3.33 -29.797 -19.859 1 58.97 110 VAL A CA 1
ATOM 874 C C . VAL A 1 110 ? 4.047 -30.859 -20.703 1 58.97 110 VAL A C 1
ATOM 876 O O . VAL A 1 110 ? 4.57 -30.547 -21.781 1 58.97 110 VAL A O 1
ATOM 879 N N . LYS A 1 111 ? 4.641 -31.766 -20.062 1 54.53 111 LYS A N 1
ATOM 880 C CA . LYS A 1 111 ? 5.129 -32.906 -20.844 1 54.53 111 LYS A CA 1
ATOM 881 C C . LYS A 1 111 ? 4.137 -33.25 -21.953 1 54.53 111 LYS A C 1
ATOM 883 O O . LYS A 1 111 ? 2.959 -33.5 -21.688 1 54.53 111 LYS A O 1
ATOM 888 N N . LYS A 1 112 ? 4.277 -32.562 -23.016 1 51.56 112 LYS A N 1
ATOM 889 C CA . LYS A 1 112 ? 3.506 -33.125 -24.125 1 51.56 112 LYS A CA 1
ATOM 890 C C . LYS A 1 112 ? 3.441 -34.656 -24.031 1 51.56 112 LYS A C 1
ATOM 892 O O . LYS A 1 112 ? 4.453 -35.312 -23.781 1 51.56 112 LYS A O 1
ATOM 897 N N . ALA A 1 113 ? 2.355 -35.125 -23.594 1 50.22 113 ALA A N 1
ATOM 898 C CA . ALA A 1 113 ? 2.102 -36.562 -23.656 1 50.22 113 ALA A CA 1
ATOM 899 C C . ALA A 1 113 ? 2.758 -37.188 -24.891 1 50.22 113 ALA A C 1
ATOM 901 O O . ALA A 1 113 ? 2.572 -36.688 -26.016 1 50.22 113 ALA A O 1
ATOM 902 N N . ASP A 1 114 ? 3.947 -37.562 -24.719 1 50.47 114 ASP A N 1
ATOM 903 C CA . ASP A 1 114 ? 4.488 -38.406 -25.797 1 50.47 114 ASP A CA 1
ATOM 904 C C . ASP A 1 114 ? 3.414 -39.312 -26.375 1 50.47 114 ASP A C 1
ATOM 906 O O . ASP A 1 114 ? 2.887 -40.188 -25.672 1 50.47 114 ASP A O 1
ATOM 910 N N . VAL A 1 115 ? 2.488 -38.75 -27.047 1 51.75 115 VAL A N 1
ATOM 911 C CA . VAL A 1 115 ? 1.549 -39.625 -27.75 1 51.75 115 VAL A CA 1
ATOM 912 C C . VAL A 1 115 ? 2.299 -40.781 -28.375 1 51.75 115 VAL A C 1
ATOM 914 O O . VAL A 1 115 ? 3.102 -40.594 -29.297 1 51.75 115 VAL A O 1
ATOM 917 N N . LYS A 1 116 ? 2.639 -41.719 -27.609 1 55.5 116 LYS A N 1
ATOM 918 C CA . LYS A 1 116 ? 3.162 -42.938 -28.188 1 55.5 116 LYS A CA 1
ATOM 919 C C . LYS A 1 116 ? 2.178 -43.531 -29.203 1 55.5 116 LYS A C 1
ATOM 921 O O . LYS A 1 1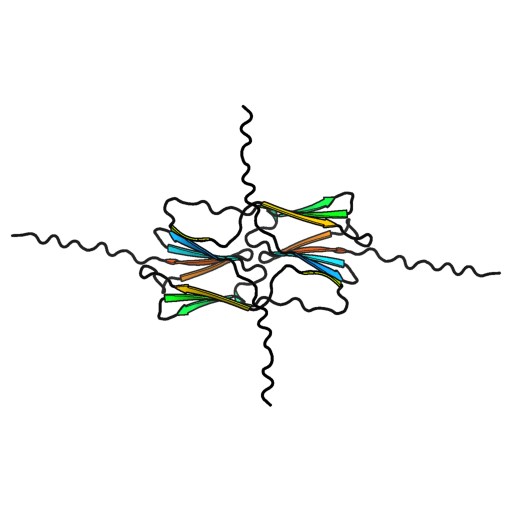16 ? 1.048 -43.875 -28.844 1 55.5 116 LYS A O 1
ATOM 926 N N . ALA A 1 117 ? 2.139 -43.062 -30.359 1 55.47 117 ALA A N 1
ATOM 927 C CA . ALA A 1 117 ? 1.38 -43.688 -31.438 1 55.47 117 ALA A CA 1
ATOM 928 C C . ALA A 1 117 ? 1.559 -45.188 -31.422 1 55.47 117 ALA A C 1
ATOM 930 O O . ALA A 1 117 ? 2.684 -45.688 -31.516 1 55.47 117 ALA A O 1
ATOM 931 N N . ILE A 1 118 ? 0.758 -45.812 -30.719 1 54.81 118 ILE A N 1
ATOM 932 C CA . ILE A 1 118 ? 0.79 -47.281 -30.781 1 54.81 118 ILE A CA 1
ATOM 933 C C . ILE A 1 118 ? 0.614 -47.719 -32.25 1 54.81 118 ILE A C 1
ATOM 935 O O . ILE A 1 118 ? -0.392 -47.406 -32.875 1 54.81 118 ILE A O 1
ATOM 939 N N . GLU A 1 119 ? 1.639 -47.781 -33 1 52.03 119 GLU A N 1
ATOM 940 C CA . GLU A 1 119 ? 1.562 -48.344 -34.344 1 52.03 119 GLU A CA 1
ATOM 941 C C . GLU A 1 119 ? 0.847 -49.719 -34.312 1 52.03 119 GLU A C 1
ATOM 943 O O . GLU A 1 119 ? 1.199 -50.594 -33.531 1 52.03 119 GLU A O 1
ATOM 948 N N . ILE A 1 120 ? -0.471 -49.688 -34.438 1 55.78 120 ILE A N 1
ATOM 949 C CA . ILE A 1 120 ? -1.127 -50.969 -34.594 1 55.78 120 ILE A CA 1
ATOM 950 C C . ILE A 1 120 ? -0.483 -51.719 -35.781 1 55.78 120 ILE A C 1
ATOM 952 O O . ILE A 1 120 ? -0.36 -51.188 -36.875 1 55.78 120 ILE A O 1
ATOM 956 N N . ASN A 1 121 ? 0.558 -52.531 -35.406 1 52 121 ASN A N 1
ATOM 957 C CA . ASN A 1 121 ? 0.87 -53.531 -36.438 1 52 121 ASN A CA 1
ATOM 958 C C . ASN A 1 121 ? -0.353 -54.344 -36.781 1 52 121 ASN A C 1
ATOM 960 O O . ASN A 1 121 ? -1.161 -54.688 -35.906 1 52 121 ASN A O 1
ATOM 964 N N . MET B 1 1 ? -24.172 13.672 -31.281 1 29.22 1 MET B N 1
ATOM 965 C CA . MET B 1 1 ? -24.359 12.562 -30.344 1 29.22 1 MET B CA 1
ATOM 966 C C . MET B 1 1 ? -23.109 12.367 -29.484 1 29.22 1 MET B C 1
ATOM 968 O O . MET B 1 1 ? -22.078 11.891 -29.984 1 29.22 1 MET B O 1
ATOM 972 N N . SER B 1 2 ? -22.688 13.188 -28.469 1 34.59 2 SER B N 1
ATOM 973 C CA . SER B 1 2 ? -21.484 13.453 -27.703 1 34.59 2 SER B CA 1
ATOM 974 C C . SER B 1 2 ? -21.094 12.258 -26.844 1 34.59 2 SER B C 1
ATOM 976 O O . SER B 1 2 ? -21.891 11.812 -26 1 34.59 2 SER B O 1
ATOM 978 N N . SER B 1 3 ? -20.484 11.156 -27.453 1 32.59 3 SER B N 1
ATOM 979 C CA . SER B 1 3 ? -20 9.93 -26.812 1 32.59 3 SER B CA 1
ATOM 980 C C . SER B 1 3 ? -19.281 10.242 -25.5 1 32.59 3 SER B C 1
ATOM 982 O O . SER B 1 3 ? -18.219 10.867 -25.5 1 32.59 3 SER B O 1
ATOM 984 N N . ILE B 1 4 ? -20.016 10.594 -24.531 1 35.09 4 ILE B N 1
ATOM 985 C CA . ILE B 1 4 ? -19.594 10.68 -23.141 1 35.09 4 ILE B CA 1
ATOM 986 C C . ILE B 1 4 ? -18.719 9.469 -22.797 1 35.09 4 ILE B C 1
ATOM 988 O O . ILE B 1 4 ? -19.203 8.336 -22.75 1 35.09 4 ILE B O 1
ATOM 992 N N . THR B 1 5 ? -17.578 9.352 -23.469 1 33.78 5 THR B N 1
ATOM 993 C CA . THR B 1 5 ? -16.562 8.352 -23.141 1 33.78 5 THR B CA 1
ATOM 994 C C . THR B 1 5 ? -16.547 8.078 -21.641 1 33.78 5 THR B C 1
ATOM 996 O O . THR B 1 5 ? -16.453 9 -20.828 1 33.78 5 THR B O 1
ATOM 999 N N . ALA B 1 6 ? -17.266 7.203 -21.156 1 34.72 6 ALA B N 1
ATOM 1000 C CA . ALA B 1 6 ? -17.328 6.641 -19.812 1 34.72 6 ALA B CA 1
ATOM 1001 C C . ALA B 1 6 ? -15.938 6.516 -19.203 1 34.72 6 ALA B C 1
ATOM 1003 O O . ALA B 1 6 ? -15.125 5.711 -19.656 1 34.72 6 ALA B O 1
ATOM 1004 N N . VAL B 1 7 ? -15.258 7.602 -19.094 1 35.47 7 VAL B N 1
ATOM 1005 C CA . VAL B 1 7 ? -14.008 7.508 -18.344 1 35.47 7 VAL B CA 1
ATOM 1006 C C . VAL B 1 7 ? -14.203 6.621 -17.125 1 35.47 7 VAL B C 1
ATOM 1008 O O . VAL B 1 7 ? -14.984 6.961 -16.219 1 35.47 7 VAL B O 1
ATOM 1011 N N . ALA B 1 8 ? -14.406 5.387 -17.266 1 36.84 8 ALA B N 1
ATOM 1012 C CA . ALA B 1 8 ? -14.391 4.496 -16.109 1 36.84 8 ALA B CA 1
ATOM 1013 C C . ALA B 1 8 ? -13.336 4.934 -15.086 1 36.84 8 ALA B C 1
ATOM 1015 O O . ALA B 1 8 ? -12.133 4.84 -15.352 1 36.84 8 ALA B O 1
ATOM 1016 N N . ILE B 1 9 ? -13.461 6.117 -14.539 1 39.94 9 ILE B N 1
ATOM 1017 C CA . ILE B 1 9 ? -12.656 6.504 -13.383 1 39.94 9 ILE B CA 1
ATOM 1018 C C . ILE B 1 9 ? -12.508 5.316 -12.438 1 39.94 9 ILE B C 1
ATOM 1020 O O . ILE B 1 9 ? -13.484 4.898 -11.797 1 39.94 9 ILE B O 1
ATOM 1024 N N . HIS B 1 10 ? -11.938 4.223 -12.891 1 47.44 10 HIS B N 1
ATOM 1025 C CA . HIS B 1 10 ? -11.641 3.219 -11.875 1 47.44 10 HIS B CA 1
ATOM 1026 C C . HIS B 1 10 ? -10.938 3.84 -10.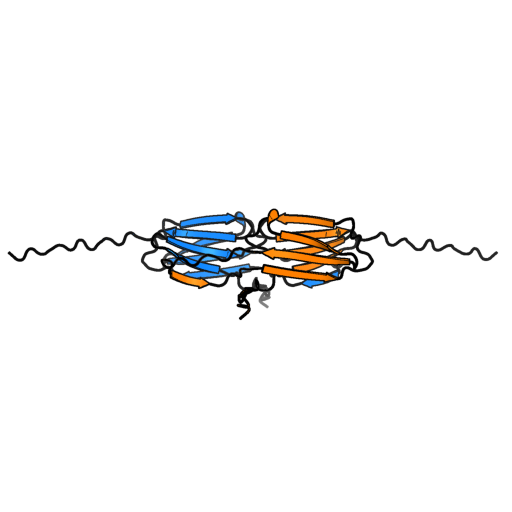672 1 47.44 10 HIS B C 1
ATOM 1028 O O . HIS B 1 10 ? -9.875 4.449 -10.82 1 47.44 10 HIS B O 1
ATOM 1034 N N . THR B 1 11 ? -11.727 4.398 -9.805 1 52.78 11 THR B N 1
ATOM 1035 C CA . THR B 1 11 ? -11.336 5.027 -8.547 1 52.78 11 THR B CA 1
ATOM 1036 C C . THR B 1 11 ? -10.383 4.129 -7.762 1 52.78 11 THR B C 1
ATOM 1038 O O . THR B 1 11 ? -10.664 2.943 -7.57 1 52.78 11 THR B O 1
ATOM 1041 N N . PHE B 1 12 ? -9.141 4.227 -8.062 1 55.34 12 PHE B N 1
ATOM 1042 C CA . PHE B 1 12 ? -8.211 3.654 -7.102 1 55.34 12 PHE B CA 1
ATOM 1043 C C . PHE B 1 12 ? -8.797 3.68 -5.695 1 55.34 12 PHE B C 1
ATOM 1045 O O . PHE B 1 12 ? -9.18 4.742 -5.195 1 55.34 12 PHE B O 1
ATOM 1052 N N . LEU B 1 13 ? -9.508 2.73 -5.445 1 59.03 13 LEU B N 1
ATOM 1053 C CA . LEU B 1 13 ? -9.945 2.648 -4.055 1 59.03 13 LEU B CA 1
ATOM 1054 C C . LEU B 1 13 ? -9.039 3.482 -3.152 1 59.03 13 LEU B C 1
ATOM 1056 O O . LEU B 1 13 ? -7.914 3.816 -3.529 1 59.03 13 LEU B O 1
ATOM 1060 N N . SER B 1 14 ? -9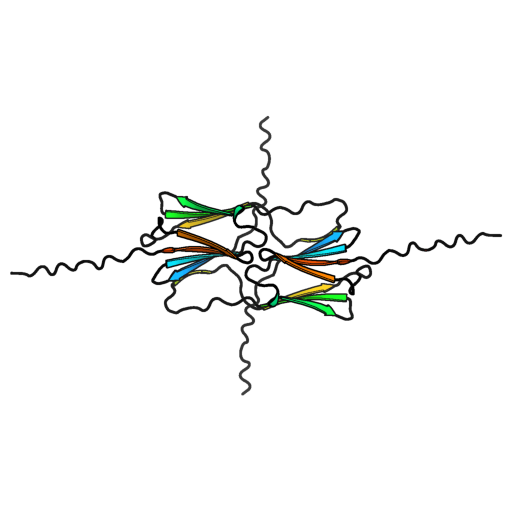.547 3.785 -1.846 1 67.06 14 SER B N 1
ATOM 1061 C CA . SER B 1 14 ? -9.258 4.762 -0.798 1 67.06 14 SER B CA 1
ATOM 1062 C C . SER B 1 14 ? -7.82 4.645 -0.309 1 67.06 14 SER B C 1
ATOM 1064 O O . SER B 1 14 ? -7.469 3.684 0.378 1 67.06 14 SER B O 1
ATOM 1066 N N . THR B 1 15 ? -6.91 5.406 -1.109 1 88.31 15 THR B N 1
ATOM 1067 C CA . THR B 1 15 ? -5.598 5.609 -0.503 1 88.31 15 THR B CA 1
ATOM 1068 C C . THR B 1 15 ? -5.734 5.914 0.986 1 88.31 15 THR B C 1
ATOM 1070 O O . THR B 1 15 ? -6.492 6.801 1.379 1 88.31 15 THR B O 1
ATOM 1073 N N . ARG B 1 16 ? -5.195 5.078 1.705 1 91.25 16 ARG B N 1
ATOM 1074 C CA . ARG B 1 16 ? -5.25 5.27 3.15 1 91.25 16 ARG B CA 1
ATOM 1075 C C . ARG B 1 16 ? -4.203 6.273 3.611 1 91.25 16 ARG B C 1
ATOM 1077 O O . ARG B 1 16 ? -3.025 6.16 3.258 1 91.25 16 ARG B O 1
ATOM 1084 N N . ILE B 1 17 ? -4.641 7.242 4.387 1 94.94 17 ILE B N 1
ATOM 1085 C CA . ILE B 1 17 ? -3.74 8.312 4.793 1 94.94 17 ILE B CA 1
ATOM 1086 C C . ILE B 1 17 ? -3.846 8.531 6.301 1 94.94 17 ILE B C 1
ATOM 1088 O O . ILE B 1 17 ? -4.949 8.602 6.848 1 94.94 17 ILE B O 1
ATOM 1092 N N . ASP B 1 18 ? -2.732 8.516 6.926 1 95.12 18 ASP B N 1
ATOM 1093 C CA . ASP B 1 18 ? -2.65 9 8.305 1 95.12 18 ASP B CA 1
ATOM 1094 C C . ASP B 1 18 ? -2.268 10.477 8.344 1 95.12 18 ASP B C 1
ATOM 1096 O O . ASP B 1 18 ? -1.484 10.945 7.52 1 95.12 18 ASP B O 1
ATOM 1100 N N . TRP B 1 19 ? -2.807 11.148 9.297 1 97.06 19 TRP B N 1
ATOM 1101 C CA . TRP B 1 19 ? -2.447 12.539 9.539 1 97.06 19 TRP B CA 1
ATOM 1102 C C . TRP B 1 19 ? -2.217 12.789 11.031 1 97.06 19 TRP B C 1
ATOM 1104 O O . TRP B 1 19 ? -3.168 12.812 11.812 1 97.06 19 TRP B O 1
ATOM 1114 N N . LYS B 1 20 ? -1.008 13 11.305 1 95.81 20 LYS B N 1
ATOM 1115 C CA . LYS B 1 20 ? -0.593 13.281 12.68 1 95.81 20 LYS B CA 1
ATOM 1116 C C . LYS B 1 20 ? -0.076 14.703 12.812 1 95.81 20 LYS B C 1
ATOM 1118 O O . LYS B 1 20 ? 0.643 15.203 11.945 1 95.81 20 LYS B O 1
ATOM 1123 N N . GLU B 1 21 ? -0.433 15.281 13.938 1 96.06 21 GLU B N 1
ATOM 1124 C CA . GLU B 1 21 ? 0.059 16.609 14.273 1 96.06 21 GLU B CA 1
ATOM 1125 C C . GLU B 1 21 ? 1.006 16.562 15.469 1 96.06 21 GLU B C 1
ATOM 1127 O O . GLU B 1 21 ? 0.625 16.125 16.562 1 96.06 21 GLU B O 1
ATOM 1132 N N . THR B 1 22 ? 2.24 16.953 15.305 1 94.56 22 THR B N 1
ATOM 1133 C CA . THR B 1 22 ? 3.23 17.094 16.375 1 94.56 22 THR B CA 1
ATOM 1134 C C . THR B 1 22 ? 3.387 18.547 16.766 1 94.56 22 THR B C 1
ATOM 1136 O O . THR B 1 22 ? 2.811 19.438 16.141 1 94.56 22 THR B O 1
ATOM 1139 N N . PRO B 1 23 ? 4.113 18.781 17.781 1 92.69 23 PRO B N 1
ATOM 1140 C CA . PRO B 1 23 ? 4.336 20.188 18.156 1 92.69 23 PRO B CA 1
ATOM 1141 C C . PRO B 1 23 ? 5.012 20.984 17.047 1 92.69 23 PRO B C 1
ATOM 1143 O O . PRO B 1 23 ? 4.781 22.188 16.906 1 92.69 23 PRO B O 1
ATOM 1146 N N . GLU B 1 24 ? 5.695 20.312 16.141 1 94.44 24 GLU B N 1
ATOM 1147 C CA . GLU B 1 24 ? 6.523 21.016 15.172 1 94.44 24 GLU B CA 1
ATOM 1148 C C . GLU B 1 24 ? 5.898 20.969 13.781 1 94.44 24 GLU B C 1
ATOM 1150 O O . GLU B 1 24 ? 6.223 21.797 12.922 1 94.44 24 GLU B O 1
ATOM 1155 N N . ALA B 1 25 ? 5.023 19.969 13.594 1 97.31 25 ALA B N 1
ATOM 1156 C CA . ALA B 1 25 ? 4.633 19.797 12.195 1 97.31 25 ALA B CA 1
ATOM 1157 C C . ALA B 1 25 ? 3.346 18.984 12.078 1 97.31 25 ALA B C 1
ATOM 1159 O O . ALA B 1 25 ? 2.938 18.312 13.031 1 97.31 25 ALA B O 1
ATOM 1160 N N . HIS B 1 26 ? 2.686 19.125 10.961 1 97.38 26 HIS B N 1
ATOM 1161 C CA . HIS B 1 26 ? 1.693 18.172 10.484 1 97.38 26 HIS B CA 1
ATOM 1162 C C . HIS B 1 26 ? 2.324 17.125 9.562 1 97.38 26 HIS B C 1
ATOM 1164 O O . HIS B 1 26 ? 3.025 17.484 8.609 1 97.38 26 HIS B O 1
ATOM 1170 N N . VAL B 1 27 ? 2.082 15.852 9.836 1 97.5 27 VAL B N 1
ATOM 1171 C CA . VAL B 1 27 ? 2.689 14.781 9.047 1 97.5 27 VAL B CA 1
ATOM 1172 C C . VAL B 1 27 ? 1.599 13.883 8.469 1 97.5 27 VAL B C 1
ATOM 1174 O O . VAL B 1 27 ? 0.801 13.305 9.219 1 97.5 27 VAL B O 1
ATOM 1177 N N . LEU B 1 28 ? 1.552 13.805 7.18 1 97.69 28 LEU B N 1
ATOM 1178 C CA . LEU B 1 28 ? 0.654 12.883 6.484 1 97.69 28 LEU B CA 1
ATOM 1179 C C . LEU B 1 28 ? 1.435 11.742 5.844 1 97.69 28 LEU B C 1
ATOM 1181 O O . LEU B 1 28 ? 2.443 11.977 5.172 1 97.69 28 LEU B O 1
ATOM 1185 N N . LYS B 1 29 ? 1.005 10.578 6.098 1 96.69 29 LYS B N 1
ATOM 1186 C CA . LYS B 1 29 ? 1.564 9.391 5.465 1 96.69 29 LYS B CA 1
ATOM 1187 C C . LYS B 1 29 ? 0.508 8.656 4.645 1 96.69 29 LYS B C 1
ATOM 1189 O O . LYS B 1 29 ? -0.548 8.289 5.164 1 96.69 29 LYS B O 1
ATOM 1194 N N . ALA B 1 30 ? 0.775 8.43 3.402 1 95.94 30 ALA B N 1
ATOM 1195 C CA . ALA B 1 30 ? -0.174 7.797 2.486 1 95.94 30 ALA B CA 1
ATOM 1196 C C . ALA B 1 30 ? 0.384 6.492 1.932 1 95.94 30 ALA B C 1
ATOM 1198 O O . ALA B 1 30 ? 1.536 6.438 1.495 1 95.94 30 ALA B O 1
ATOM 1199 N N . ASP B 1 31 ? -0.391 5.492 1.981 1 94.56 31 ASP B N 1
ATOM 1200 C CA . ASP B 1 31 ? -0.037 4.238 1.324 1 94.56 31 ASP B CA 1
ATOM 1201 C C . ASP B 1 31 ? -0.287 4.316 -0.18 1 94.56 31 ASP B C 1
ATOM 1203 O O . ASP B 1 31 ? -1.436 4.387 -0.621 1 94.56 31 ASP B O 1
ATOM 1207 N N . LEU B 1 32 ? 0.823 4.234 -0.942 1 94.62 32 LEU B N 1
ATOM 1208 C CA . LEU B 1 32 ? 0.756 4.316 -2.396 1 94.62 32 LEU B CA 1
ATOM 1209 C C . LEU B 1 32 ? 1.63 3.248 -3.043 1 94.62 32 LEU B C 1
ATOM 1211 O O . LEU B 1 32 ? 2.547 3.564 -3.805 1 94.62 32 LEU B O 1
ATOM 1215 N N . PRO B 1 33 ? 1.317 2.045 -2.773 1 94.62 33 PRO B N 1
ATOM 1216 C CA . PRO B 1 33 ? 2.168 0.986 -3.322 1 94.62 33 PRO B CA 1
ATOM 1217 C C . PRO B 1 33 ? 2.199 0.985 -4.848 1 94.62 33 PRO B C 1
ATOM 1219 O O . PRO B 1 33 ? 1.15 1.076 -5.492 1 94.62 33 PRO B O 1
ATOM 1222 N N . GLY B 1 34 ? 3.344 0.868 -5.391 1 94 34 GLY B N 1
ATOM 1223 C CA . GLY B 1 34 ? 3.516 0.74 -6.832 1 94 34 GLY B CA 1
ATOM 1224 C C . GLY B 1 34 ? 3.814 2.061 -7.516 1 94 34 GLY B C 1
ATOM 1225 O O . GLY B 1 34 ? 4.211 2.084 -8.68 1 94 34 GLY B O 1
ATOM 1226 N N . LEU B 1 35 ? 3.654 3.127 -6.781 1 94.94 35 LEU B N 1
ATOM 1227 C CA . LEU B 1 35 ? 3.875 4.43 -7.398 1 94.94 35 LEU B CA 1
ATOM 1228 C C . LEU B 1 35 ? 5.277 4.945 -7.094 1 94.94 35 LEU B C 1
ATOM 1230 O O . LEU B 1 35 ? 5.801 4.727 -5.996 1 94.94 35 LEU B O 1
ATOM 1234 N N . LYS B 1 36 ? 5.773 5.559 -8.078 1 94.38 36 LYS B N 1
ATOM 1235 C CA . LYS B 1 36 ? 7.02 6.293 -7.891 1 94.38 36 LYS B CA 1
ATOM 1236 C C . LYS B 1 36 ? 6.75 7.754 -7.547 1 94.38 36 LYS B C 1
ATOM 1238 O O . LYS B 1 36 ? 5.621 8.234 -7.68 1 94.38 36 LYS B O 1
ATOM 1243 N N . LYS B 1 37 ? 7.816 8.359 -7.168 1 94.81 37 LYS B N 1
ATOM 1244 C CA . LYS B 1 37 ? 7.723 9.75 -6.738 1 94.81 37 LYS B CA 1
ATOM 1245 C C . LYS B 1 37 ? 7.137 10.633 -7.84 1 94.81 37 LYS B C 1
ATOM 1247 O O . LYS B 1 37 ? 6.316 11.516 -7.566 1 94.81 37 LYS B O 1
ATOM 1252 N N . GLU B 1 38 ? 7.559 10.391 -9.109 1 95.25 38 GLU B N 1
ATOM 1253 C CA . GLU B 1 38 ? 7.164 11.234 -10.234 1 95.25 38 GLU B CA 1
ATOM 1254 C C . GLU B 1 38 ? 5.695 11.031 -10.594 1 95.25 38 GLU B C 1
ATOM 1256 O O . GLU B 1 38 ? 5.117 11.82 -11.336 1 95.25 38 GLU B O 1
ATOM 1261 N N . GLU B 1 39 ? 5.113 10 -10.039 1 95 39 GLU B N 1
ATOM 1262 C CA . GLU B 1 39 ? 3.736 9.664 -10.391 1 95 39 GLU B CA 1
ATOM 1263 C C . GLU B 1 39 ? 2.756 10.211 -9.352 1 95 39 GLU B C 1
ATOM 1265 O O . GLU B 1 39 ? 1.551 9.969 -9.445 1 95 39 GLU B O 1
ATOM 1270 N N . VAL B 1 40 ? 3.209 10.898 -8.422 1 96 40 VAL B N 1
ATOM 1271 C CA . VAL B 1 40 ? 2.389 11.453 -7.352 1 96 40 VA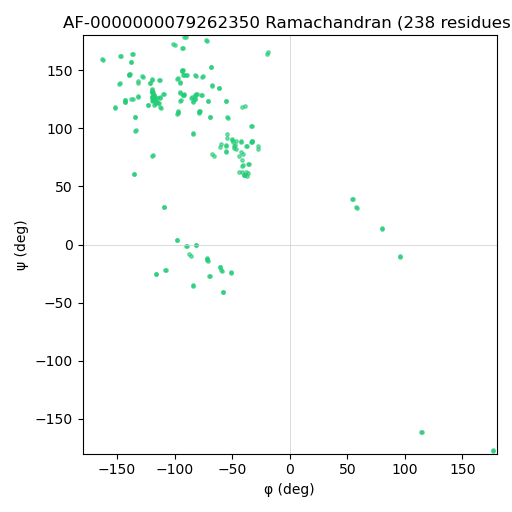L B CA 1
ATOM 1272 C C . VAL B 1 40 ? 2.492 12.977 -7.367 1 96 40 VAL B C 1
ATOM 1274 O O . VAL B 1 40 ? 3.582 13.531 -7.527 1 96 40 VAL B O 1
ATOM 1277 N N . LYS B 1 41 ? 1.393 13.609 -7.277 1 96.19 41 LYS B N 1
ATOM 1278 C CA . LYS B 1 41 ? 1.336 15.07 -7.227 1 96.19 41 LYS B CA 1
ATOM 1279 C C . LYS B 1 41 ? 0.851 15.555 -5.867 1 96.19 41 LYS B C 1
ATOM 1281 O O . LYS B 1 41 ? -0.182 15.102 -5.371 1 96.19 41 LYS B O 1
ATOM 1286 N N . VAL B 1 42 ? 1.623 16.406 -5.281 1 96.88 42 VAL B N 1
ATOM 1287 C CA . VAL B 1 42 ? 1.272 17.047 -4.02 1 96.88 42 VAL B CA 1
ATOM 1288 C C . VAL B 1 42 ? 1.183 18.562 -4.211 1 96.88 42 VAL B C 1
ATOM 1290 O O . VAL B 1 42 ? 2.154 19.203 -4.621 1 96.88 42 VAL B O 1
ATOM 1293 N N . GLU B 1 43 ? 0.038 19.141 -3.863 1 95.94 43 GLU B N 1
ATOM 1294 C CA . GLU B 1 43 ? -0.159 20.562 -4.066 1 95.94 43 GLU B CA 1
ATOM 1295 C C . GLU B 1 43 ? -0.893 21.188 -2.883 1 95.94 43 GLU B C 1
ATOM 1297 O O . GLU B 1 43 ? -1.71 20.531 -2.234 1 95.94 43 GLU B O 1
ATOM 1302 N N . VAL B 1 44 ? -0.519 22.375 -2.654 1 92.62 44 VAL B N 1
ATOM 1303 C CA . VAL B 1 44 ? -1.277 23.156 -1.686 1 92.62 44 VAL B CA 1
ATOM 1304 C C . VAL B 1 44 ? -1.854 24.406 -2.363 1 92.62 44 VAL B C 1
ATOM 1306 O O . VAL B 1 44 ? -1.126 25.156 -3.014 1 92.62 44 VAL B O 1
ATOM 1309 N N . GLY B 1 45 ? -3.17 24.578 -2.301 1 84.56 45 GLY B N 1
ATOM 1310 C CA . GLY B 1 45 ? -3.805 25.734 -2.893 1 84.56 45 GLY B CA 1
ATOM 1311 C C . GLY B 1 45 ? -3.928 26.906 -1.927 1 84.56 45 GLY B C 1
ATOM 1312 O O . GLY B 1 45 ? -3.49 26.812 -0.778 1 84.56 45 GLY B O 1
ATOM 1313 N N . ASP B 1 46 ? -4.484 28.031 -2.432 1 82.19 46 ASP B N 1
ATOM 1314 C CA . ASP B 1 46 ? -4.602 29.297 -1.725 1 82.19 46 ASP B CA 1
ATOM 1315 C C . ASP B 1 46 ? -5.438 29.156 -0.456 1 82.19 46 ASP B C 1
ATOM 1317 O O . ASP B 1 46 ? -5.211 29.859 0.53 1 82.19 46 ASP B O 1
ATOM 1321 N N . TYR B 1 47 ? -6.215 28.203 -0.296 1 88.44 47 TYR B N 1
ATOM 1322 C CA . TYR B 1 47 ? -7.078 28.078 0.875 1 88.44 47 TYR B CA 1
ATOM 1323 C C . TYR B 1 47 ? -6.598 26.953 1.787 1 88.44 47 TYR B C 1
ATOM 1325 O O . TYR B 1 47 ? -7.402 26.297 2.451 1 88.44 47 TYR B O 1
ATOM 1333 N N . ARG B 1 48 ? -5.297 26.688 1.865 1 93.5 48 ARG B N 1
ATOM 1334 C CA . ARG B 1 48 ? -4.633 25.75 2.777 1 93.5 48 ARG B CA 1
ATOM 1335 C C . ARG B 1 48 ? -5.18 24.344 2.609 1 93.5 48 ARG B C 1
ATOM 1337 O O . ARG B 1 48 ? -5.387 23.625 3.596 1 93.5 48 ARG B O 1
ATOM 1344 N N . VAL B 1 49 ? -5.566 24.125 1.359 1 96 49 VAL B N 1
ATOM 1345 C CA . VAL B 1 49 ? -6.004 22.766 1.079 1 96 49 VAL B CA 1
ATOM 1346 C C . VAL B 1 49 ? -4.855 21.969 0.468 1 96 49 VAL B C 1
ATOM 1348 O O . VAL B 1 49 ? -4.34 22.312 -0.594 1 96 49 VAL B O 1
ATOM 1351 N N . LEU B 1 50 ? -4.418 20.984 1.2 1 96.5 50 LEU B N 1
ATOM 1352 C CA . LEU B 1 50 ? -3.412 20.062 0.681 1 96.5 50 LEU B CA 1
ATOM 1353 C C . LEU B 1 50 ? -4.055 18.984 -0.187 1 96.5 50 LEU B C 1
ATOM 1355 O O . LEU B 1 50 ? -5.004 18.328 0.237 1 96.5 50 LEU B O 1
ATOM 1359 N N . GLN B 1 51 ? -3.58 18.875 -1.376 1 95.81 51 GLN B N 1
ATOM 1360 C CA . GLN B 1 51 ? -4.125 17.891 -2.305 1 95.81 51 GLN B CA 1
ATOM 1361 C C . GLN B 1 51 ? -3.064 16.875 -2.709 1 95.81 51 GLN B C 1
ATOM 1363 O O . GLN B 1 51 ? -1.945 17.234 -3.068 1 95.81 51 GLN B O 1
ATOM 1368 N N . ILE B 1 52 ? -3.424 15.617 -2.574 1 95.5 52 ILE B N 1
ATOM 1369 C CA . ILE B 1 52 ? -2.566 14.516 -3.014 1 95.5 52 ILE B CA 1
ATOM 1370 C C . ILE B 1 52 ? -3.27 13.719 -4.109 1 95.5 52 ILE B C 1
ATOM 1372 O O . ILE B 1 52 ? -4.41 13.289 -3.936 1 95.5 52 ILE B O 1
ATOM 1376 N N . SER B 1 53 ? -2.582 13.578 -5.219 1 94.88 53 SER B N 1
ATOM 1377 C CA . SER B 1 53 ? -3.211 12.852 -6.316 1 94.88 53 SER B CA 1
ATOM 1378 C C . SER B 1 53 ? -2.182 12.07 -7.125 1 94.88 53 SER B C 1
ATOM 1380 O O . SER B 1 53 ? -0.981 12.336 -7.039 1 94.88 53 SER B O 1
ATOM 1382 N N . GLY B 1 54 ? -2.67 11.125 -7.879 1 93.94 54 GLY B N 1
ATOM 1383 C CA . GLY B 1 54 ? -1.852 10.289 -8.742 1 93.94 54 GLY B CA 1
ATOM 1384 C C . GLY B 1 54 ? -2.646 9.211 -9.461 1 93.94 54 GLY B C 1
ATOM 1385 O O . GLY B 1 54 ? -3.877 9.203 -9.398 1 93.94 54 GLY B O 1
ATOM 1386 N N . GLU B 1 55 ? -1.876 8.445 -10.172 1 91.25 55 GLU B N 1
ATOM 1387 C CA . GLU B 1 55 ? -2.529 7.379 -10.93 1 91.25 55 GLU B CA 1
ATOM 1388 C C . GLU B 1 55 ? -1.675 6.113 -10.953 1 91.25 55 GLU B C 1
ATOM 1390 O O . GLU B 1 55 ? -0.499 6.16 -11.32 1 91.25 55 GLU B O 1
ATOM 1395 N N . ARG B 1 56 ? -2.295 5.051 -10.5 1 88.19 56 ARG B N 1
ATOM 1396 C CA . ARG B 1 56 ? -1.633 3.754 -10.609 1 88.19 56 ARG B CA 1
ATOM 1397 C C . ARG B 1 56 ? -2.084 3.01 -11.859 1 88.19 56 ARG B C 1
ATOM 1399 O O . ARG B 1 56 ? -3.277 2.957 -12.164 1 88.19 56 ARG B O 1
ATOM 1406 N N . ASP B 1 57 ? -1.135 2.441 -12.43 1 81.75 57 ASP B N 1
ATOM 1407 C CA . ASP B 1 57 ? -1.43 1.742 -13.672 1 81.75 57 ASP B CA 1
ATOM 1408 C C . ASP B 1 57 ? -2.322 0.529 -13.422 1 81.75 57 ASP B C 1
ATOM 1410 O O . ASP B 1 57 ? -2.18 -0.156 -12.406 1 81.75 57 ASP B O 1
ATOM 1414 N N . VAL B 1 58 ? -3.256 0.471 -14.336 1 74.19 58 VAL B N 1
ATOM 1415 C CA . VAL B 1 58 ? -4.125 -0.7 -14.305 1 74.19 58 VAL B CA 1
ATOM 1416 C C . VAL B 1 58 ? -3.465 -1.855 -15.055 1 74.19 58 VAL B C 1
ATOM 1418 O O . VAL B 1 58 ? -2.941 -1.672 -16.156 1 74.19 58 VAL B O 1
ATOM 1421 N N . GLU B 1 59 ? -3.322 -2.932 -14.336 1 72.94 59 GLU B N 1
ATOM 1422 C CA . GLU B 1 59 ? -2.773 -4.082 -15.047 1 72.94 59 GLU B CA 1
ATOM 1423 C C . GLU B 1 59 ? -3.609 -4.418 -16.281 1 72.94 59 GLU B C 1
ATOM 1425 O O . GLU B 1 59 ? -4.84 -4.473 -16.203 1 72.94 59 GLU B O 1
ATOM 1430 N N . LYS B 1 60 ? -2.873 -4.426 -17.484 1 72 60 LYS B N 1
ATOM 1431 C CA . LYS B 1 60 ? -3.559 -4.746 -18.734 1 72 60 LYS B CA 1
ATOM 1432 C C . LYS B 1 60 ? -3.936 -6.223 -18.797 1 72 60 LYS B C 1
ATOM 1434 O O . LYS B 1 60 ? -3.139 -7.086 -18.422 1 72 60 LYS B O 1
ATOM 1439 N N . GLU B 1 61 ? -5.172 -6.348 -18.984 1 68.94 61 GLU B N 1
ATOM 1440 C CA . GLU B 1 61 ? -5.621 -7.727 -19.156 1 68.94 61 GLU B CA 1
ATOM 1441 C C . GLU B 1 61 ? -5.125 -8.305 -20.469 1 68.94 61 GLU B C 1
ATOM 1443 O O . GLU B 1 61 ? -5.242 -7.668 -21.516 1 68.94 61 GLU B O 1
ATOM 1448 N N . ASP B 1 62 ? -4.203 -9.227 -20.312 1 74.69 62 ASP B N 1
ATOM 1449 C CA . ASP B 1 62 ? -3.863 -10.031 -21.484 1 74.69 62 ASP B CA 1
ATOM 1450 C C . ASP B 1 62 ? -4.809 -11.219 -21.625 1 74.69 62 ASP B C 1
ATOM 1452 O O . ASP B 1 62 ? -5.078 -11.922 -20.656 1 74.69 62 ASP B O 1
ATOM 1456 N N . LYS B 1 63 ? -5.352 -11.281 -22.75 1 77.44 63 LYS B N 1
ATOM 1457 C CA . LYS B 1 63 ? -6.328 -12.328 -23.031 1 77.44 63 LYS B CA 1
ATOM 1458 C C . LYS B 1 63 ? -5.789 -13.703 -22.656 1 77.44 63 LYS B C 1
ATOM 1460 O O . LYS B 1 63 ? -6.555 -14.609 -22.328 1 77.44 63 LYS B O 1
ATOM 1465 N N . ASN B 1 64 ? -4.516 -13.781 -22.641 1 81.81 64 ASN B N 1
ATOM 1466 C CA . ASN B 1 64 ? -3.922 -15.086 -22.375 1 81.81 64 ASN B CA 1
ATOM 1467 C C . ASN B 1 64 ? -3.688 -15.289 -20.875 1 81.81 64 ASN B C 1
ATOM 1469 O O . ASN B 1 64 ? -3.281 -16.375 -20.438 1 81.81 64 ASN B O 1
ATOM 1473 N N . ASP B 1 65 ? -4.023 -14.289 -20.203 1 88.06 65 ASP B N 1
ATOM 1474 C CA . ASP B 1 65 ? -3.779 -14.406 -18.766 1 88.06 65 ASP B CA 1
ATOM 1475 C C . ASP B 1 65 ? -5.031 -14.875 -18.031 1 88.06 65 ASP B C 1
ATOM 1477 O O . ASP B 1 65 ? -6.148 -14.484 -18.375 1 88.06 65 ASP B O 1
ATOM 1481 N N . LYS B 1 66 ? -4.82 -15.867 -17.219 1 93 66 LYS B N 1
ATOM 1482 C CA . LYS B 1 66 ? -5.895 -16.281 -16.312 1 93 66 LYS B CA 1
ATOM 1483 C C . LYS B 1 66 ? -5.754 -15.625 -14.945 1 93 66 LYS B C 1
ATOM 1485 O O . LYS B 1 66 ? -4.742 -15.797 -14.266 1 93 66 LYS B O 1
ATOM 1490 N N . TRP B 1 67 ? -6.82 -14.914 -14.516 1 93.5 67 TRP B N 1
ATOM 1491 C CA . TRP B 1 67 ? -6.777 -14.227 -13.234 1 93.5 67 TRP B CA 1
ATOM 1492 C C . TRP B 1 67 ? -7.441 -15.062 -12.141 1 93.5 67 TRP B C 1
ATOM 1494 O O . TRP B 1 67 ? -8.648 -15.297 -12.188 1 93.5 67 TRP B O 1
ATOM 1504 N N . HIS B 1 68 ? -6.602 -15.484 -11.234 1 95 68 HIS B N 1
ATOM 1505 C CA . HIS B 1 68 ? -7.121 -16.266 -10.117 1 95 68 HIS B CA 1
ATOM 1506 C C . HIS B 1 68 ? -7.66 -15.352 -9.016 1 95 68 HIS B C 1
ATOM 1508 O O . HIS B 1 68 ? -8.625 -15.695 -8.336 1 95 68 HIS B O 1
ATOM 1514 N N . ARG B 1 69 ? -7.004 -14.141 -8.781 1 93.75 69 ARG B N 1
ATOM 1515 C CA . ARG B 1 69 ? -7.391 -13.164 -7.773 1 93.75 69 ARG B CA 1
ATOM 1516 C C . ARG B 1 69 ? -7.066 -11.75 -8.234 1 93.75 69 ARG B C 1
ATOM 1518 O O . ARG B 1 69 ? -6.027 -11.516 -8.859 1 93.75 69 ARG B O 1
ATOM 1525 N N . VAL B 1 70 ? -7.984 -10.859 -7.977 1 91.94 70 VAL B N 1
ATOM 1526 C CA . VAL B 1 70 ? -7.781 -9.438 -8.234 1 91.94 70 VAL B CA 1
ATOM 1527 C C . VAL B 1 70 ? -8.234 -8.617 -7.027 1 91.94 70 VAL B C 1
ATOM 1529 O O . VAL B 1 70 ? -9.43 -8.383 -6.844 1 91.94 70 VAL B O 1
ATOM 1532 N N . GLU B 1 71 ? -7.242 -8.258 -6.246 1 91.19 71 GLU B N 1
ATOM 1533 C CA . GLU B 1 71 ? -7.598 -7.539 -5.023 1 91.19 71 GLU B CA 1
ATOM 1534 C C . GLU B 1 71 ? -7.031 -6.121 -5.027 1 91.19 71 GLU B C 1
ATOM 1536 O O . GLU B 1 71 ? -7.504 -5.254 -4.293 1 91.19 71 GLU B O 1
ATOM 1541 N N . ARG B 1 72 ? -5.949 -5.887 -5.762 1 91.19 72 ARG B N 1
ATOM 1542 C CA . ARG B 1 72 ? -5.258 -4.605 -5.723 1 91.19 72 ARG B CA 1
ATOM 1543 C C . ARG B 1 72 ? -6.031 -3.541 -6.496 1 91.19 72 ARG B C 1
ATOM 1545 O O . ARG B 1 72 ? -6.656 -3.84 -7.52 1 91.19 72 ARG B O 1
ATOM 1552 N N . SER B 1 73 ? -5.93 -2.4 -5.953 1 84.88 73 SER B N 1
ATOM 1553 C CA . SER B 1 73 ? -6.633 -1.294 -6.598 1 84.88 73 SER B CA 1
ATOM 1554 C C . SER B 1 73 ? -5.746 -0.597 -7.625 1 84.88 73 SER B C 1
ATOM 1556 O O . SER B 1 73 ? -4.52 -0.6 -7.496 1 84.88 73 SER B O 1
ATOM 1558 N N . SER B 1 74 ? -6.426 -0.159 -8.641 1 86.19 74 SER B N 1
ATOM 1559 C CA . SER B 1 74 ? -5.746 0.638 -9.656 1 86.19 74 SER B CA 1
ATOM 1560 C C . SER B 1 74 ? -6.59 1.835 -10.078 1 86.19 74 SER B C 1
ATOM 1562 O O . SER B 1 74 ? -7.77 1.921 -9.734 1 86.19 74 SER B O 1
ATOM 1564 N N . GLY B 1 75 ? -5.871 2.822 -10.773 1 88.5 75 GLY B N 1
ATOM 1565 C CA . GLY B 1 75 ? -6.562 4.008 -11.25 1 88.5 75 GLY B CA 1
ATOM 1566 C C . GLY B 1 75 ? -6.102 5.285 -10.57 1 88.5 75 GLY B C 1
ATOM 1567 O O . GLY B 1 75 ? -5 5.332 -10.016 1 88.5 75 GLY B O 1
ATOM 1568 N N . LYS B 1 76 ? -6.957 6.242 -10.711 1 90.81 76 LYS B N 1
ATOM 1569 C CA . LYS B 1 76 ? -6.629 7.566 -10.188 1 90.81 76 LYS B CA 1
ATOM 1570 C C . LYS B 1 76 ? -7.164 7.75 -8.773 1 90.81 76 LYS B C 1
ATOM 1572 O O . LYS B 1 76 ? -8.156 7.129 -8.391 1 90.81 76 LYS B O 1
ATOM 1577 N N . PHE B 1 77 ? -6.512 8.523 -8.039 1 90.38 77 PHE B N 1
ATOM 1578 C CA . PHE B 1 77 ? -7 8.93 -6.73 1 90.38 77 PHE B CA 1
ATOM 1579 C C . PHE B 1 77 ? -6.754 10.414 -6.496 1 90.38 77 PHE B C 1
ATOM 1581 O O . PHE B 1 77 ? -5.863 11.008 -7.109 1 90.38 77 PHE B O 1
ATOM 1588 N N . LEU B 1 78 ? -7.492 10.945 -5.668 1 93.44 78 LEU B N 1
ATOM 1589 C CA . LEU B 1 78 ? -7.383 12.336 -5.234 1 93.44 78 LEU B CA 1
ATOM 1590 C C . LEU B 1 78 ? -7.898 12.5 -3.809 1 93.44 78 LEU B C 1
ATOM 1592 O O . LEU B 1 78 ? -9.062 12.203 -3.525 1 93.44 78 LEU B O 1
ATOM 1596 N N . ARG B 1 79 ? -7.012 12.898 -2.949 1 94.38 79 ARG B N 1
ATOM 1597 C CA . ARG B 1 79 ? -7.371 13.18 -1.562 1 94.38 79 ARG B CA 1
ATOM 1598 C C . ARG B 1 79 ? -7.074 14.633 -1.202 1 94.38 79 ARG B C 1
ATOM 1600 O O . ARG B 1 79 ? -6.051 15.18 -1.609 1 94.38 79 ARG B O 1
ATOM 1607 N N . ARG B 1 80 ? -7.988 15.219 -0.375 1 94.31 80 ARG B N 1
ATOM 1608 C CA . ARG B 1 80 ? -7.809 16.609 0.041 1 94.31 80 ARG B CA 1
ATOM 1609 C C . ARG B 1 80 ? -7.906 16.734 1.557 1 94.31 80 ARG B C 1
ATOM 1611 O O . ARG B 1 80 ? -8.75 16.094 2.189 1 94.31 80 ARG B O 1
ATOM 1618 N N . PHE B 1 81 ? -7.121 17.641 2.078 1 95.81 81 PHE B N 1
ATOM 1619 C CA . PHE B 1 81 ? -7.07 17.891 3.514 1 95.81 81 PHE B CA 1
ATOM 1620 C C . PHE B 1 81 ? -7.027 19.391 3.799 1 95.81 81 PHE B C 1
ATOM 1622 O O . PHE B 1 81 ? -6.16 20.094 3.293 1 95.81 81 PHE B O 1
ATOM 1629 N N . GLN B 1 82 ? -7.93 19.812 4.578 1 97.06 82 GLN B N 1
ATOM 1630 C CA . GLN B 1 82 ? -7.887 21.203 5.027 1 97.06 82 GLN B CA 1
ATOM 1631 C C . GLN B 1 82 ? -6.871 21.391 6.148 1 97.06 82 GLN B C 1
ATOM 1633 O O . GLN B 1 82 ? -7.078 20.906 7.266 1 97.06 82 GLN B O 1
ATOM 1638 N N . LEU B 1 83 ? -5.84 22.125 5.859 1 96.62 83 LEU B N 1
ATOM 1639 C CA . LEU B 1 83 ? -4.816 22.344 6.875 1 96.62 83 LEU B CA 1
ATOM 1640 C C . LEU B 1 83 ? -5.234 23.438 7.84 1 96.62 83 LEU B C 1
ATOM 1642 O O . LEU B 1 83 ? -5.836 24.438 7.43 1 96.62 83 LEU B O 1
ATOM 1646 N N . PRO B 1 84 ? -4.848 23.25 9.031 1 94.81 84 PRO B N 1
ATOM 1647 C CA . PRO B 1 84 ? -5.176 24.312 9.992 1 94.81 84 PRO B CA 1
ATOM 1648 C C . PRO B 1 84 ? -4.344 25.578 9.781 1 94.81 84 PRO B C 1
ATOM 1650 O O . PRO B 1 84 ? -3.412 25.578 8.969 1 94.81 84 PRO B O 1
ATOM 1653 N N . GLU B 1 85 ? -4.676 26.625 10.578 1 92.31 85 GLU B N 1
ATOM 1654 C CA . GLU B 1 85 ? -4.039 27.922 10.43 1 92.31 85 GLU B CA 1
ATOM 1655 C C . GLU B 1 85 ? -2.576 27.875 10.859 1 92.31 85 GLU B C 1
ATOM 1657 O O . GLU B 1 85 ? -1.751 28.641 10.352 1 92.31 85 GLU B O 1
ATOM 1662 N N . ASN B 1 86 ? -2.266 27.031 11.703 1 93.62 86 ASN B N 1
ATOM 1663 C CA . ASN B 1 86 ? -0.912 26.984 12.242 1 93.62 86 ASN B CA 1
ATOM 1664 C C . ASN B 1 86 ? 0.046 26.25 11.32 1 93.62 86 ASN B C 1
ATOM 1666 O O . ASN B 1 86 ? 1.231 26.109 11.625 1 93.62 86 ASN B O 1
ATOM 1670 N N . ALA B 1 87 ? -0.42 25.75 10.188 1 95.38 87 ALA B N 1
ATOM 1671 C CA . ALA B 1 87 ? 0.443 25.078 9.219 1 95.38 87 ALA B CA 1
ATOM 1672 C C . ALA B 1 87 ? 1.149 26.094 8.32 1 95.38 87 ALA B C 1
ATOM 1674 O O . ALA B 1 87 ? 0.516 27 7.785 1 95.38 87 ALA B O 1
ATOM 1675 N N . LYS B 1 88 ? 2.398 26.016 8.203 1 93.88 88 LYS B N 1
ATOM 1676 C CA . LYS B 1 88 ? 3.176 26.844 7.285 1 93.88 88 LYS B CA 1
ATOM 1677 C C . LYS B 1 88 ? 3.193 26.25 5.883 1 93.88 88 LYS B C 1
ATOM 1679 O O . LYS B 1 88 ? 4.102 25.484 5.535 1 93.88 88 LYS B O 1
ATOM 1684 N N . VAL B 1 89 ? 2.336 26.656 5.008 1 91.81 89 VAL B N 1
ATOM 1685 C CA . VAL B 1 89 ? 2.08 26.031 3.721 1 91.81 89 VAL B CA 1
ATOM 1686 C C . VAL B 1 89 ? 3.26 26.266 2.781 1 91.81 89 VAL B C 1
ATOM 1688 O O . VAL B 1 89 ? 3.398 25.594 1.761 1 91.81 89 VAL B O 1
ATOM 1691 N N . ASP B 1 90 ? 4.121 27.188 3.137 1 91.62 90 ASP B N 1
ATOM 1692 C CA . ASP B 1 90 ? 5.301 27.469 2.324 1 91.62 90 ASP B CA 1
ATOM 1693 C C . ASP B 1 90 ? 6.457 26.531 2.693 1 91.62 90 ASP B C 1
ATOM 1695 O O . ASP B 1 90 ? 7.477 26.5 2.002 1 91.62 90 ASP B O 1
ATOM 1699 N N . GLU B 1 91 ? 6.297 25.812 3.736 1 93.94 91 GLU B N 1
ATOM 1700 C CA . GLU B 1 91 ? 7.324 24.891 4.199 1 93.94 91 GLU B CA 1
ATOM 1701 C C . GLU B 1 91 ? 6.809 23.453 4.203 1 93.94 91 GLU B C 1
ATOM 1703 O O . GLU B 1 91 ? 6.527 22.891 5.266 1 93.94 91 GLU B O 1
ATOM 1708 N N . ILE B 1 92 ? 6.762 22.922 3.076 1 95.69 92 ILE B N 1
ATOM 1709 C CA . ILE B 1 92 ? 6.242 21.562 2.898 1 95.69 92 ILE B CA 1
ATOM 1710 C C . ILE B 1 92 ? 7.328 20.672 2.311 1 95.69 92 ILE B C 1
ATOM 1712 O O . ILE B 1 92 ? 8.039 21.062 1.381 1 95.69 92 ILE B O 1
ATOM 1716 N N . LYS B 1 93 ? 7.508 19.547 2.912 1 97.06 93 LYS B N 1
ATOM 1717 C CA . LYS B 1 93 ? 8.43 18.531 2.41 1 97.06 93 LYS B CA 1
ATOM 1718 C C . LYS B 1 93 ? 7.703 17.219 2.135 1 97.06 93 LYS B C 1
ATOM 1720 O O . LYS B 1 93 ? 6.828 16.812 2.906 1 97.06 93 LYS B O 1
ATOM 1725 N N . ALA B 1 94 ? 8.07 16.625 1.043 1 97.62 94 ALA B N 1
ATOM 1726 C CA . ALA B 1 94 ? 7.469 15.344 0.695 1 97.62 94 ALA B CA 1
ATOM 1727 C C . ALA B 1 94 ? 8.531 14.328 0.306 1 97.62 94 ALA B C 1
ATOM 1729 O O . ALA B 1 94 ? 9.531 14.672 -0.332 1 97.62 94 ALA B O 1
ATOM 1730 N N . ALA B 1 95 ? 8.375 13.102 0.737 1 97.81 95 ALA B N 1
ATOM 1731 C CA . ALA B 1 95 ? 9.281 12.008 0.402 1 97.81 95 ALA B CA 1
ATOM 1732 C C . ALA B 1 95 ? 8.516 10.727 0.104 1 97.81 95 ALA B C 1
ATOM 1734 O O . ALA B 1 95 ? 7.445 10.492 0.678 1 97.81 95 ALA B O 1
ATOM 1735 N N . MET B 1 96 ? 9.055 9.938 -0.811 1 96.94 96 MET B N 1
ATOM 1736 C CA . MET B 1 96 ? 8.5 8.633 -1.162 1 96.94 96 MET B CA 1
ATOM 1737 C C . MET B 1 96 ? 9.469 7.512 -0.796 1 96.94 96 MET B C 1
ATOM 1739 O O . MET B 1 96 ? 10.641 7.543 -1.19 1 96.94 96 MET B O 1
ATOM 1743 N N . GLU B 1 97 ? 8.992 6.566 0.049 1 96.12 97 GLU B N 1
ATOM 1744 C CA . GLU B 1 97 ? 9.82 5.422 0.423 1 96.12 97 GLU B CA 1
ATOM 1745 C C . GLU B 1 97 ? 8.984 4.152 0.557 1 96.12 97 GLU B C 1
ATOM 1747 O O . GLU B 1 97 ? 7.992 4.133 1.287 1 96.12 97 GLU B O 1
ATOM 1752 N N . ASN B 1 98 ? 9.359 3.137 -0.201 1 95.44 98 ASN B N 1
ATOM 1753 C CA . ASN B 1 98 ? 8.711 1.831 -0.089 1 95.44 98 ASN B CA 1
ATOM 1754 C C . ASN B 1 98 ? 7.199 1.935 -0.254 1 95.44 98 ASN B C 1
ATOM 1756 O O . ASN B 1 98 ? 6.445 1.331 0.511 1 95.44 98 ASN B O 1
ATOM 1760 N N . GLY B 1 99 ? 6.84 2.756 -1.144 1 95.44 99 GLY B N 1
ATOM 1761 C CA . GLY B 1 99 ? 5.43 2.855 -1.498 1 95.44 99 GLY B CA 1
ATOM 1762 C C . GLY B 1 99 ? 4.629 3.699 -0.524 1 95.44 99 GLY B C 1
ATOM 1763 O O . GLY B 1 99 ? 3.398 3.641 -0.513 1 95.44 99 GLY B O 1
ATOM 1764 N N . VAL B 1 100 ? 5.344 4.449 0.348 1 96.12 100 VAL B N 1
ATOM 1765 C CA . VAL B 1 100 ? 4.668 5.344 1.28 1 96.12 100 VAL B CA 1
ATOM 1766 C C . VAL B 1 100 ? 5.102 6.785 1.018 1 96.12 100 VAL B C 1
ATOM 1768 O O . VAL B 1 100 ? 6.297 7.078 0.956 1 96.12 100 VAL B O 1
ATOM 1771 N N . LEU B 1 101 ? 4.137 7.648 0.849 1 97.56 101 LEU B N 1
ATOM 1772 C CA . LEU B 1 101 ? 4.395 9.078 0.749 1 97.56 101 LEU B CA 1
ATOM 1773 C C . LEU B 1 101 ? 4.316 9.742 2.121 1 97.56 101 LEU B C 1
ATOM 1775 O O . LEU B 1 101 ? 3.348 9.539 2.857 1 97.56 101 LEU B O 1
ATOM 1779 N N . SER B 1 102 ? 5.301 10.469 2.432 1 98.19 102 SER B N 1
ATOM 1780 C CA . SER B 1 102 ? 5.285 11.281 3.645 1 98.19 102 SER B CA 1
ATOM 1781 C C . SER B 1 102 ? 5.293 12.766 3.312 1 98.19 102 SER B C 1
ATOM 1783 O O . SER B 1 102 ? 6.199 13.25 2.633 1 98.19 102 SER B O 1
ATOM 1785 N N . VAL B 1 103 ? 4.32 13.445 3.762 1 98.38 103 VAL B N 1
ATOM 1786 C CA . VAL B 1 103 ? 4.246 14.891 3.592 1 98.38 103 VAL B CA 1
ATOM 1787 C C . VAL B 1 103 ? 4.324 15.578 4.953 1 98.38 103 VAL B C 1
ATOM 1789 O O . VAL B 1 103 ? 3.537 15.273 5.855 1 98.38 103 VAL B O 1
ATOM 1792 N N . THR B 1 104 ? 5.25 16.469 5.043 1 98.38 104 THR B N 1
ATOM 1793 C CA . THR B 1 104 ? 5.441 17.188 6.297 1 98.38 104 THR B CA 1
ATOM 1794 C C . THR B 1 104 ? 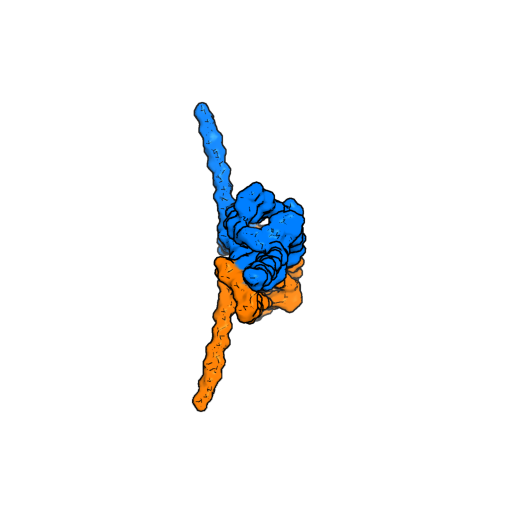5.238 18.688 6.094 1 98.38 104 THR B C 1
ATOM 1796 O O . THR B 1 104 ? 5.859 19.297 5.215 1 98.38 104 THR B O 1
ATOM 1799 N N . VAL B 1 105 ? 4.375 19.234 6.91 1 97.94 105 VAL B N 1
ATOM 1800 C CA . VAL B 1 105 ? 4.117 20.672 6.898 1 97.94 105 VAL B CA 1
ATOM 1801 C C . VAL B 1 105 ? 4.5 21.281 8.25 1 97.94 105 VAL B C 1
ATOM 1803 O O . VAL B 1 105 ? 3.906 20.938 9.273 1 97.94 105 VAL B O 1
ATOM 1806 N N . SER B 1 106 ? 5.398 22.188 8.219 1 97.25 106 SER B N 1
ATOM 1807 C CA . SER B 1 106 ? 5.852 22.797 9.469 1 97.25 106 SER B CA 1
ATOM 1808 C C . SER B 1 106 ? 4.75 23.656 10.102 1 97.25 106 SER B C 1
ATOM 1810 O O . SER B 1 106 ? 3.834 24.094 9.414 1 97.25 106 SER B O 1
ATOM 1812 N N . LYS B 1 107 ? 4.805 23.781 11.406 1 95.12 107 LYS B N 1
ATOM 1813 C CA . LYS B 1 107 ? 3.846 24.625 12.102 1 95.12 107 LYS B CA 1
ATOM 1814 C C . LYS B 1 107 ? 4.398 26.031 12.289 1 95.12 107 LYS B C 1
ATOM 1816 O O . LYS B 1 107 ? 5.605 26.219 12.469 1 95.12 107 LYS B O 1
ATOM 1821 N N . ALA B 1 108 ? 3.453 26.969 12.297 1 86.81 108 ALA B N 1
ATOM 1822 C CA . ALA B 1 108 ? 3.828 28.359 12.555 1 86.81 108 ALA B CA 1
ATOM 1823 C C . ALA B 1 108 ? 4.094 28.578 14.039 1 86.81 108 ALA B C 1
ATOM 1825 O O . ALA B 1 108 ? 3.469 27.953 14.898 1 86.81 108 ALA B O 1
ATOM 1826 N N . GLU B 1 109 ? 5.25 29.172 14.398 1 72.81 109 GLU B N 1
ATOM 1827 C CA . GLU B 1 109 ? 5.57 29.531 15.781 1 72.81 109 GLU B CA 1
ATOM 1828 C C . GLU B 1 109 ? 4.465 30.375 16.391 1 72.81 109 GLU B C 1
ATOM 1830 O O . GLU B 1 109 ? 3.842 31.188 15.711 1 72.81 109 GLU B O 1
ATOM 1835 N N . VAL B 1 110 ? 3.795 29.734 17.281 1 59 110 VAL B N 1
ATOM 1836 C CA . VAL B 1 110 ? 2.824 30.531 18.016 1 59 110 VAL B CA 1
ATOM 1837 C C . VAL B 1 110 ? 3.498 31.797 18.531 1 59 110 VAL B C 1
ATOM 1839 O O . VAL B 1 110 ? 4.504 31.719 19.25 1 59 110 VAL B O 1
ATOM 1842 N N . LYS B 1 111 ? 3.469 32.812 17.781 1 54.31 111 LYS B N 1
ATOM 1843 C CA . LYS B 1 111 ? 3.912 34.094 18.359 1 54.31 111 LYS B CA 1
ATOM 1844 C C . LYS B 1 111 ? 3.463 34.219 19.812 1 54.31 111 LYS B C 1
ATOM 1846 O O . LYS B 1 111 ? 2.275 34.094 20.109 1 54.31 111 LYS B O 1
ATOM 1851 N N . LYS B 1 112 ? 4.262 33.656 20.641 1 51.47 112 LYS B N 1
ATOM 1852 C CA . LYS B 1 112 ? 3.949 34.031 22.016 1 51.47 112 LYS B CA 1
ATOM 1853 C C . LYS B 1 112 ? 3.43 35.469 22.094 1 51.47 112 LYS B C 1
ATOM 1855 O O . LYS B 1 112 ? 3.998 36.375 21.469 1 51.47 112 LYS B O 1
ATOM 1860 N N . ALA B 1 113 ? 2.184 35.562 22.219 1 50.12 113 ALA B N 1
ATOM 1861 C CA . ALA B 1 113 ? 1.601 36.875 22.516 1 50.12 113 ALA B CA 1
ATOM 1862 C C . ALA B 1 113 ? 2.533 37.719 23.375 1 50.12 113 ALA B C 1
ATOM 1864 O O . ALA B 1 113 ? 3 37.25 24.422 1 50.12 113 ALA B O 1
ATOM 1865 N N . ASP B 1 114 ? 3.367 38.438 22.75 1 50.19 114 ASP B N 1
ATOM 1866 C CA . ASP B 1 114 ? 4.066 39.438 23.547 1 50.19 114 ASP B CA 1
ATOM 1867 C C . ASP B 1 114 ? 3.15 40.031 24.625 1 50.19 114 ASP B C 1
ATOM 1869 O O . ASP B 1 114 ? 2.15 40.656 24.312 1 50.19 114 ASP B O 1
ATOM 1873 N N . VAL B 1 115 ? 2.826 39.219 25.578 1 51.56 115 VAL B N 1
ATOM 1874 C CA . VAL B 1 115 ? 2.092 39.812 26.688 1 51.56 115 VAL B CA 1
ATOM 1875 C C . VAL B 1 115 ? 2.688 41.156 27.047 1 51.56 115 VAL B C 1
ATOM 1877 O O . VAL B 1 115 ? 3.832 41.25 27.5 1 51.56 115 VAL B O 1
ATOM 1880 N N . LYS B 1 116 ? 2.369 42.125 26.312 1 55.41 116 LYS B N 1
ATOM 1881 C CA . LYS B 1 116 ? 2.729 43.5 26.734 1 55.41 116 LYS B CA 1
ATOM 1882 C C . LYS B 1 116 ? 2.199 43.812 28.125 1 55.41 116 LYS B C 1
ATOM 1884 O O . LYS B 1 116 ? 0.989 43.781 28.359 1 55.41 116 LYS B O 1
ATOM 1889 N N . ALA B 1 117 ? 2.844 43.375 29.141 1 55.25 117 ALA B N 1
ATOM 1890 C CA . ALA B 1 117 ? 2.531 43.781 30.5 1 55.25 117 ALA B CA 1
ATOM 1891 C C . ALA B 1 117 ? 2.256 45.281 30.547 1 55.25 117 ALA B C 1
ATOM 1893 O O . ALA B 1 117 ? 3.096 46.094 30.156 1 55.25 117 ALA B O 1
ATOM 1894 N N . ILE B 1 118 ? 1.078 45.625 30.359 1 54.69 118 ILE B N 1
ATOM 1895 C CA . ILE B 1 118 ? 0.735 47.031 30.562 1 54.69 118 ILE B CA 1
ATOM 1896 C C . ILE B 1 118 ? 1.134 47.469 31.969 1 54.69 118 ILE B C 1
ATOM 1898 O O . ILE B 1 118 ? 0.674 46.875 32.969 1 54.69 118 ILE B O 1
ATOM 1902 N N . GLU B 1 119 ? 2.32 47.844 32.188 1 52.16 119 GLU B N 1
ATOM 1903 C CA . GLU B 1 119 ? 2.709 48.438 33.469 1 52.16 119 GLU B CA 1
ATOM 1904 C C . GLU B 1 119 ? 1.702 49.5 33.906 1 52.16 119 GLU B C 1
ATOM 1906 O O . GLU B 1 119 ? 1.363 50.406 33.125 1 52.16 119 GLU B O 1
ATOM 1911 N N . ILE B 1 120 ? 0.677 49.094 34.625 1 55 120 ILE B N 1
ATOM 1912 C CA . ILE B 1 120 ? -0.159 50.156 35.219 1 55 120 ILE B CA 1
ATOM 1913 C C . ILE B 1 120 ? 0.71 51.094 36.031 1 55 120 ILE B C 1
ATOM 1915 O O . ILE B 1 120 ? 1.522 50.688 36.844 1 55 120 ILE B O 1
ATOM 1919 N N . ASN B 1 121 ? 1.112 52.188 35.344 1 52.31 121 ASN B N 1
ATOM 1920 C CA . ASN B 1 121 ? 1.581 53.281 36.219 1 52.31 121 ASN B CA 1
ATOM 1921 C C . ASN B 1 121 ? 0.557 53.656 37.281 1 52.31 121 ASN B C 1
ATOM 1923 O O . ASN B 1 121 ? -0.648 53.625 37.031 1 52.31 121 ASN B O 1
#